Protein AF-A0A950QAR8-F1 (afdb_monomer)

Sequence (357 aa):
MTIDPRTPVLVGGAQFTQRTAKTNVKESLNPIEMMAKVAQEAIAATGGKNVAQAIDTVSVVRFTADSPGDQGRLPKRTFRNPPHSLANRIGAKPRRSFYTATGGNTPQWLVNRTAEEIANGECDVALLAGAEYIASMLAAVKQGVDLGWATGPDSDPGDDPVEIGEQRPGTTDYERRHGLAFPVNVYPLFENGLRGMKRRSPADHLKWLGEFFSPFTKVASENPYSWFPTYRSPQEISTQSEKNRFVGFPYTKYLNAVIEVDMAAAVVMTSVAKARELGIPESNWVYLHGCGDAADIWNVSERVNYHSSPAIRAIAKKAFGMADLDIGDVSFIDLYSCFPSAVEIGCQEFGIATDDP

Radius of gyration: 21.2 Å; Cα contacts (8 Å, |Δi|>4): 635; chains: 1; bounding box: 58×41×58 Å

Mean predicted aligned error: 3.56 Å

Solvent-accessible surface area (backbone atoms only — not comparable to full-atom values): 19267 Å² total; per-residue (Å²): 135,88,75,60,51,37,43,38,27,40,31,22,55,30,72,46,61,60,68,29,49,82,78,46,49,87,75,48,71,51,54,53,55,44,28,31,51,15,41,53,46,6,51,55,57,24,63,36,55,67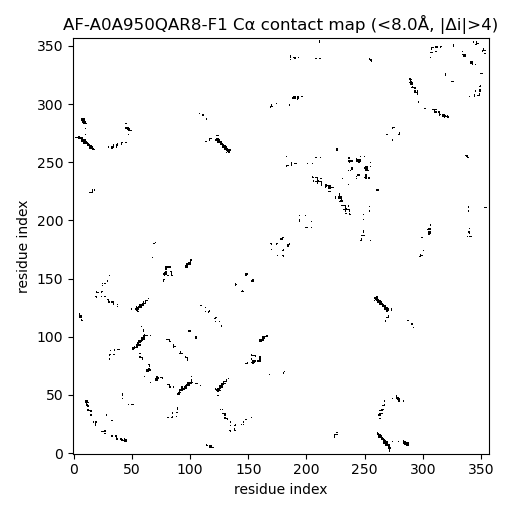,52,49,67,55,24,37,30,31,37,25,47,47,38,56,47,65,28,78,69,94,70,22,76,45,100,60,66,57,45,58,19,58,32,58,31,29,29,60,71,60,63,29,71,46,83,41,51,30,32,41,29,73,57,93,61,41,67,60,50,49,52,54,52,49,36,52,34,14,55,71,67,79,44,54,25,36,40,42,32,30,35,43,46,46,27,38,54,52,40,23,62,75,68,73,50,85,80,56,57,69,80,35,86,55,13,63,76,83,59,76,56,46,73,42,78,79,78,71,79,86,52,51,76,68,44,43,76,71,58,45,74,42,66,68,57,41,53,30,52,26,36,52,33,39,35,58,75,68,69,49,51,74,68,59,42,38,51,46,52,7,60,64,50,22,60,58,28,45,58,30,34,73,38,90,69,38,94,66,54,50,64,44,52,31,64,64,37,43,43,73,41,96,92,22,39,70,75,31,74,83,32,17,48,69,48,45,66,76,76,69,34,33,38,22,33,17,39,29,36,28,13,48,47,49,35,56,75,32,53,30,52,74,92,44,55,43,71,78,56,46,63,61,84,68,75,55,73,79,47,71,92,73,41,96,61,46,60,67,49,73,26,56,30,53,24,39,55,42,15,29,64,57,48,75,49,59,71,91,73,59,90,78,85,89,70,73,63,57,36,64,48,52,36,57,36,46,25,65,41,58,71,46,64,89,78,67,131

Nearest PDB structures (foldseek):
  4egv-assembly2_B  TM=9.433E-01  e=9.556E-27  Mycolicibacterium smegmatis MC2 155
  4egv-assembly3_C  TM=9.304E-01  e=6.315E-27  Mycolicibacterium smegmatis MC2 155
  4egv-assembly6_F  TM=9.319E-01  e=7.542E-27  Mycolicibacterium smegmatis MC2 155
  7yvy-assembly1_A  TM=8.526E-01  e=1.146E-14  Pyrococcus furiosus COM1
  7yvy-assembly3_C  TM=8.190E-01  e=2.208E-13  Pyrococcus furiosus COM1

Structure (mmCIF, N/CA/C/O backbone):
data_AF-A0A950QAR8-F1
#
_entry.id   AF-A0A950QAR8-F1
#
loop_
_atom_site.group_PDB
_atom_site.id
_atom_site.type_symbol
_atom_site.label_atom_id
_atom_site.label_alt_id
_atom_site.label_comp_id
_atom_site.label_asym_id
_atom_site.label_entity_id
_atom_site.label_seq_id
_atom_site.pdbx_PDB_ins_code
_atom_site.Cartn_x
_atom_site.Cartn_y
_atom_site.Cartn_z
_atom_site.occupancy
_atom_site.B_iso_or_equiv
_atom_site.auth_seq_id
_atom_site.auth_comp_id
_atom_site.auth_asym_id
_atom_site.auth_atom_id
_atom_site.pdbx_PDB_model_num
ATOM 1 N N . MET A 1 1 ? -34.360 -4.000 -1.447 1.00 60.22 1 MET A N 1
ATOM 2 C CA . MET A 1 1 ? -33.701 -5.250 -1.013 1.00 60.22 1 MET A CA 1
ATOM 3 C C . MET A 1 1 ? -33.176 -5.046 0.396 1.00 60.22 1 MET A C 1
ATOM 5 O O . MET A 1 1 ? -32.668 -3.970 0.678 1.00 60.22 1 MET A O 1
ATOM 9 N N . THR A 1 2 ? -33.351 -6.018 1.288 1.00 87.00 2 THR A N 1
ATOM 10 C CA . THR A 1 2 ? -32.765 -5.990 2.636 1.00 87.00 2 THR A CA 1
ATOM 11 C C . THR A 1 2 ? -31.327 -6.494 2.561 1.00 87.00 2 THR A C 1
ATOM 13 O O . THR A 1 2 ? -31.112 -7.638 2.175 1.00 87.00 2 THR A O 1
ATOM 16 N N . ILE A 1 3 ? -30.362 -5.636 2.892 1.00 94.75 3 ILE A N 1
ATOM 17 C CA . ILE A 1 3 ? -28.934 -5.984 2.957 1.00 94.75 3 ILE A CA 1
ATOM 18 C C . ILE A 1 3 ? -28.699 -6.856 4.197 1.00 94.75 3 ILE A C 1
ATOM 20 O O . ILE A 1 3 ? -29.248 -6.539 5.258 1.00 94.75 3 ILE A O 1
ATOM 24 N N . ASP A 1 4 ? -27.919 -7.937 4.069 1.00 97.00 4 ASP A N 1
ATOM 25 C CA . ASP A 1 4 ? -27.543 -8.777 5.214 1.00 97.00 4 ASP A CA 1
ATOM 26 C C . ASP A 1 4 ? -26.866 -7.890 6.283 1.00 97.00 4 ASP A C 1
ATOM 28 O O . ASP A 1 4 ? -25.944 -7.136 5.964 1.00 97.00 4 ASP A O 1
ATOM 32 N N . PRO A 1 5 ? -27.303 -7.934 7.555 1.00 97.75 5 PRO A N 1
ATOM 33 C CA . PRO A 1 5 ? -26.675 -7.171 8.631 1.00 97.75 5 PRO A CA 1
ATOM 34 C C . PRO A 1 5 ? -25.159 -7.402 8.776 1.00 97.75 5 PRO A C 1
ATOM 36 O O . PRO A 1 5 ? -24.470 -6.526 9.293 1.00 97.75 5 PRO A O 1
ATOM 39 N N . ARG A 1 6 ? -24.632 -8.542 8.311 1.00 97.94 6 ARG A N 1
ATOM 40 C CA . ARG A 1 6 ? -23.199 -8.885 8.323 1.00 97.94 6 ARG A CA 1
ATOM 41 C C . ARG A 1 6 ? -22.458 -8.517 7.038 1.00 97.94 6 ARG A C 1
ATOM 43 O O . ARG A 1 6 ? -21.277 -8.823 6.923 1.00 97.94 6 ARG A O 1
ATOM 50 N N . THR A 1 7 ? -23.101 -7.861 6.071 1.00 98.25 7 THR A N 1
ATOM 51 C CA . THR A 1 7 ? -22.393 -7.362 4.885 1.00 98.25 7 THR A CA 1
ATOM 52 C C . THR A 1 7 ? -21.268 -6.404 5.317 1.00 98.25 7 THR A C 1
ATOM 54 O O . THR A 1 7 ? -21.549 -5.456 6.058 1.00 98.25 7 THR A O 1
ATOM 57 N N . PRO A 1 8 ? -20.013 -6.627 4.883 1.00 98.56 8 PRO A N 1
ATOM 58 C CA . PRO A 1 8 ? -18.894 -5.752 5.208 1.00 98.56 8 PRO A CA 1
ATOM 59 C C . PRO A 1 8 ? -18.940 -4.455 4.396 1.00 98.56 8 PRO A C 1
ATOM 61 O O . PRO A 1 8 ? -19.197 -4.467 3.191 1.00 98.56 8 PRO A O 1
ATOM 64 N N . VAL A 1 9 ? -18.632 -3.340 5.055 1.00 98.75 9 VAL A N 1
ATOM 65 C CA . VAL A 1 9 ? -18.531 -2.005 4.454 1.00 98.75 9 VAL A CA 1
ATOM 66 C C . VAL A 1 9 ? -17.273 -1.287 4.941 1.00 98.75 9 VAL A C 1
ATOM 68 O O . VAL A 1 9 ? -16.952 -1.302 6.130 1.00 98.75 9 VAL A O 1
ATOM 71 N N . LEU A 1 10 ? -16.562 -0.639 4.020 1.00 98.81 10 LEU A N 1
ATOM 72 C CA . LEU A 1 10 ? -15.582 0.404 4.326 1.00 98.81 10 LEU A CA 1
ATOM 73 C C . LEU A 1 10 ? -16.357 1.683 4.655 1.00 98.81 10 LEU A C 1
ATOM 75 O O . LEU A 1 10 ? -17.273 2.047 3.922 1.00 98.81 10 LEU A O 1
ATOM 79 N N . VAL A 1 11 ? -16.021 2.346 5.759 1.00 98.75 11 VAL A N 1
ATOM 80 C CA . VAL A 1 11 ? -16.820 3.473 6.284 1.00 98.75 11 VAL A CA 1
ATOM 81 C C . VAL A 1 11 ? -16.017 4.736 6.564 1.00 98.75 11 VAL A C 1
ATOM 83 O O . VAL A 1 11 ? -16.594 5.771 6.875 1.00 98.75 11 VAL A O 1
ATOM 86 N N . GLY A 1 12 ? -14.692 4.678 6.465 1.00 98.62 12 GLY A N 1
ATOM 87 C CA . GLY A 1 12 ? -13.822 5.832 6.654 1.00 98.62 12 GLY A CA 1
ATOM 88 C C . GLY A 1 12 ? -12.398 5.519 6.229 1.00 98.62 12 GLY A C 1
ATOM 89 O O . GLY A 1 12 ? -11.953 4.376 6.333 1.00 98.62 12 GLY A O 1
ATOM 90 N N . GLY A 1 13 ? -11.682 6.533 5.753 1.00 98.56 13 GLY A N 1
ATOM 91 C CA . GLY A 1 13 ? -10.296 6.410 5.325 1.00 98.56 13 GLY A CA 1
ATOM 92 C C . GLY A 1 13 ? -9.551 7.730 5.460 1.00 98.56 13 GLY A C 1
ATOM 93 O O . GLY A 1 13 ? -10.162 8.797 5.411 1.00 98.56 13 GLY A O 1
ATOM 94 N N . ALA A 1 14 ? -8.237 7.656 5.653 1.00 98.81 14 ALA A N 1
ATOM 95 C CA . ALA A 1 14 ? -7.371 8.826 5.725 1.00 98.81 14 ALA A CA 1
ATOM 96 C C . ALA A 1 14 ? -5.941 8.497 5.293 1.00 98.81 14 ALA A C 1
ATOM 98 O O . ALA A 1 14 ? -5.499 7.345 5.347 1.00 98.81 14 ALA A O 1
ATOM 99 N N . GLN A 1 15 ? -5.213 9.536 4.888 1.00 98.62 15 GLN A N 1
ATOM 100 C CA . GLN A 1 15 ? -3.832 9.463 4.423 1.00 98.62 15 GLN A CA 1
ATOM 101 C C . GLN A 1 15 ? -3.015 10.606 5.022 1.00 98.62 15 GLN A C 1
ATOM 103 O O . GLN A 1 15 ? -3.523 11.699 5.263 1.00 98.62 15 GLN A O 1
ATOM 108 N N . PHE A 1 16 ? -1.724 10.365 5.236 1.00 98.62 16 PHE A N 1
ATOM 109 C CA . PHE A 1 16 ? -0.797 11.355 5.766 1.00 98.62 16 PHE A CA 1
ATOM 110 C C . PHE A 1 16 ? 0.576 11.232 5.114 1.00 98.62 16 PHE A C 1
ATOM 112 O O . PHE A 1 16 ? 1.043 10.144 4.775 1.00 98.62 16 PHE A O 1
ATOM 119 N N . THR A 1 17 ? 1.245 12.369 4.943 1.00 98.12 17 THR A N 1
ATOM 120 C CA . THR A 1 17 ? 2.612 12.443 4.422 1.00 98.12 17 THR A CA 1
ATOM 121 C C . THR A 1 17 ? 3.359 13.557 5.133 1.00 98.12 17 THR A C 1
ATOM 123 O O . THR A 1 17 ? 2.975 14.723 5.032 1.00 98.12 17 THR A O 1
ATOM 126 N N 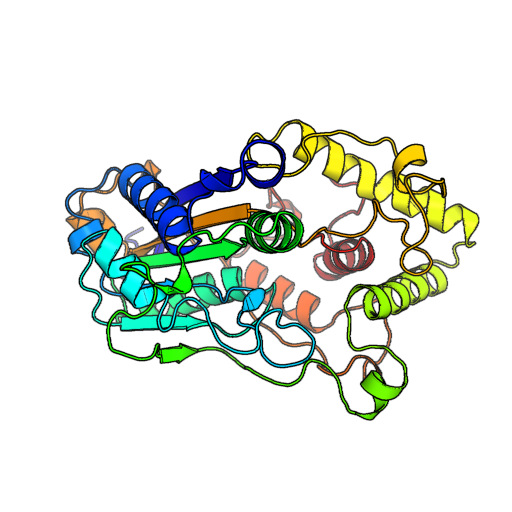. GLN A 1 18 ? 4.455 13.218 5.808 1.00 96.50 18 GLN A N 1
ATOM 127 C CA . GLN A 1 18 ? 5.359 14.200 6.412 1.00 96.50 18 GLN A CA 1
ATOM 128 C C . GLN A 1 18 ? 6.640 14.277 5.598 1.00 96.50 18 GLN A C 1
ATOM 130 O O . GLN A 1 18 ? 7.126 13.267 5.135 1.00 96.50 18 GLN A O 1
ATOM 135 N N . ARG A 1 19 ? 7.229 15.457 5.404 1.00 95.56 19 ARG A N 1
ATOM 136 C CA . ARG A 1 19 ? 8.494 15.592 4.648 1.00 95.56 19 ARG A CA 1
ATOM 137 C C . ARG A 1 19 ? 9.609 16.179 5.515 1.00 95.56 19 ARG A C 1
ATOM 139 O O . ARG A 1 19 ? 10.547 16.779 4.996 1.00 95.56 19 ARG A O 1
ATOM 146 N N . THR A 1 20 ? 9.504 15.980 6.829 1.00 95.44 20 THR A N 1
ATOM 147 C CA . THR A 1 20 ? 10.427 16.463 7.870 1.00 95.44 20 THR A CA 1
ATOM 148 C C . THR A 1 20 ? 11.856 15.976 7.653 1.00 95.44 20 THR A C 1
ATOM 150 O O . THR A 1 20 ? 12.793 16.736 7.875 1.00 95.44 20 THR A O 1
ATOM 153 N N . ALA A 1 21 ? 12.044 14.780 7.084 1.00 92.50 21 ALA A N 1
ATOM 154 C CA . ALA A 1 21 ? 13.350 14.274 6.656 1.00 92.50 21 ALA A CA 1
ATOM 155 C C . ALA A 1 21 ? 14.127 15.239 5.730 1.00 92.50 21 ALA A C 1
ATOM 157 O O . ALA A 1 21 ? 15.358 15.202 5.694 1.00 92.50 21 ALA A O 1
ATOM 158 N N . LYS A 1 22 ? 13.424 16.107 4.982 1.00 85.69 22 LYS A N 1
ATOM 159 C CA . LYS A 1 22 ? 14.010 17.105 4.067 1.00 85.69 22 LYS A CA 1
ATOM 160 C C . LYS A 1 22 ? 14.203 18.486 4.708 1.00 85.69 22 LYS A C 1
ATOM 162 O O . LYS A 1 22 ? 14.899 19.309 4.121 1.00 85.69 22 LYS A O 1
ATOM 167 N N . THR A 1 23 ? 13.580 18.757 5.855 1.00 90.56 23 THR A N 1
ATOM 168 C CA . THR A 1 23 ? 13.531 20.094 6.474 1.00 90.56 23 THR A CA 1
ATOM 169 C C . THR A 1 23 ? 14.080 20.092 7.899 1.00 90.56 23 THR A C 1
ATOM 171 O O . THR A 1 23 ? 15.106 20.714 8.152 1.00 90.56 23 THR A O 1
ATOM 174 N N . ASN A 1 24 ? 13.434 19.374 8.818 1.00 94.19 24 ASN A N 1
ATOM 175 C CA . ASN A 1 24 ? 13.858 19.216 10.204 1.00 94.19 24 ASN A CA 1
ATOM 176 C C . ASN A 1 24 ? 13.529 17.804 10.708 1.00 94.19 24 ASN A C 1
ATOM 178 O O . ASN A 1 24 ? 12.411 17.522 11.133 1.00 94.19 24 ASN A O 1
ATOM 182 N N . VAL A 1 25 ? 14.519 16.908 10.686 1.00 95.69 25 VAL A N 1
ATOM 183 C CA . VAL A 1 25 ? 14.307 15.494 11.026 1.00 95.69 25 VAL A CA 1
ATOM 184 C C . VAL A 1 25 ? 13.886 15.284 12.487 1.00 95.69 25 VAL A C 1
ATOM 186 O O . VAL A 1 25 ? 13.190 14.317 12.772 1.00 95.69 25 VAL A O 1
ATOM 189 N N . LYS A 1 26 ? 14.237 16.196 13.405 1.00 94.75 26 LYS A N 1
ATOM 190 C CA . LYS A 1 26 ? 13.881 16.099 14.835 1.00 94.75 26 LYS A CA 1
ATOM 191 C C . LYS A 1 26 ? 12.379 16.224 15.104 1.00 94.75 26 LYS A C 1
ATOM 193 O O . LYS A 1 26 ? 11.924 15.804 16.157 1.00 94.75 26 LYS A O 1
ATOM 198 N N . GLU A 1 27 ? 11.630 16.802 14.169 1.00 94.62 27 GLU A N 1
ATOM 199 C CA . GLU A 1 27 ? 10.170 16.958 14.252 1.00 94.62 27 GLU A CA 1
ATOM 200 C C . GLU A 1 27 ? 9.414 15.778 13.627 1.00 94.62 27 GLU A C 1
ATOM 202 O O . GLU A 1 27 ? 8.188 15.801 13.537 1.00 94.62 27 GLU A O 1
ATOM 207 N N . SER A 1 28 ? 10.128 14.756 13.150 1.00 96.81 28 SER A N 1
ATOM 208 C CA . SER A 1 28 ? 9.510 13.608 12.493 1.00 96.81 28 SER A CA 1
ATOM 209 C C . SER A 1 28 ? 8.693 12.802 13.492 1.00 96.81 28 SER A C 1
ATOM 211 O O . SER A 1 28 ? 9.239 12.288 14.471 1.00 96.81 28 SER A O 1
ATOM 213 N N . LEU A 1 29 ? 7.400 12.642 13.203 1.00 97.50 29 LEU A N 1
ATOM 214 C CA . LEU A 1 29 ? 6.570 11.691 13.929 1.00 97.50 29 LEU A CA 1
ATOM 215 C C . LEU A 1 29 ? 7.108 10.286 13.694 1.00 97.50 29 LEU A C 1
ATOM 217 O O . LEU A 1 29 ? 7.588 9.964 12.600 1.00 97.50 29 LEU A O 1
ATOM 221 N N . ASN A 1 30 ? 7.002 9.457 14.722 1.00 96.94 30 ASN A N 1
ATOM 222 C CA . ASN A 1 30 ? 7.287 8.039 14.597 1.00 96.94 30 ASN A CA 1
ATOM 223 C C . ASN A 1 30 ? 6.146 7.328 13.825 1.00 96.94 30 ASN A C 1
ATOM 225 O O . ASN A 1 30 ? 5.040 7.868 13.733 1.00 96.94 30 ASN A O 1
ATOM 229 N N . PRO A 1 31 ? 6.350 6.122 13.263 1.00 97.62 31 PRO A N 1
ATOM 230 C CA . PRO A 1 31 ? 5.316 5.443 12.475 1.00 97.62 31 PRO A CA 1
ATOM 231 C C . PRO A 1 31 ? 4.028 5.124 13.252 1.00 97.62 31 PRO A C 1
ATOM 233 O O . PRO A 1 31 ? 2.954 5.123 12.654 1.00 97.62 31 PRO A O 1
ATOM 236 N N . ILE A 1 32 ? 4.090 4.893 14.568 1.00 98.62 32 ILE A N 1
ATOM 237 C CA . ILE A 1 32 ? 2.899 4.709 15.412 1.00 98.62 32 ILE A CA 1
ATOM 238 C C . ILE A 1 32 ? 2.119 6.020 15.524 1.00 98.62 32 ILE A C 1
ATOM 240 O O . ILE A 1 32 ? 0.898 6.014 15.408 1.00 98.62 32 ILE A O 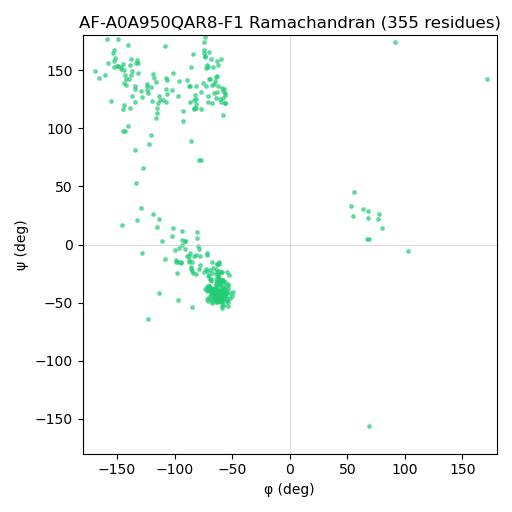1
ATOM 244 N N . GLU A 1 33 ? 2.803 7.152 15.681 1.00 98.56 33 GLU A N 1
ATOM 245 C CA . GLU A 1 33 ? 2.184 8.483 15.707 1.00 98.56 33 GLU A CA 1
ATOM 246 C C . GLU A 1 33 ? 1.568 8.857 14.356 1.00 98.56 33 GLU A C 1
ATOM 248 O O . GLU A 1 33 ? 0.450 9.374 14.308 1.00 98.56 33 GLU A O 1
ATOM 253 N N . MET A 1 34 ? 2.254 8.540 13.255 1.00 98.75 34 MET A N 1
ATOM 254 C CA . MET A 1 34 ? 1.724 8.719 11.902 1.00 98.75 34 MET A CA 1
ATOM 255 C C . MET A 1 34 ? 0.453 7.888 11.691 1.00 98.75 34 MET A C 1
ATOM 257 O O . MET A 1 34 ? -0.546 8.424 11.212 1.00 98.75 34 MET A O 1
ATOM 261 N N . MET A 1 35 ? 0.463 6.607 12.083 1.00 98.81 35 MET A N 1
ATOM 262 C CA . MET A 1 35 ? -0.720 5.744 12.015 1.00 98.81 35 MET A CA 1
ATOM 263 C C . MET A 1 35 ? -1.838 6.215 12.945 1.00 98.81 35 MET A C 1
ATOM 265 O O . MET A 1 35 ? -2.995 6.196 12.543 1.00 98.81 35 MET A O 1
ATOM 269 N N . ALA A 1 36 ? -1.526 6.670 14.160 1.00 98.88 36 ALA A N 1
ATOM 270 C CA . ALA A 1 36 ? -2.524 7.183 15.095 1.00 98.88 36 ALA A CA 1
ATOM 271 C C . ALA A 1 36 ? -3.235 8.418 14.528 1.00 98.88 36 ALA A C 1
ATOM 273 O O . ALA A 1 36 ? -4.457 8.517 14.630 1.00 98.88 36 ALA A O 1
ATOM 274 N N . LYS A 1 37 ? -2.490 9.314 13.867 1.00 98.81 37 LYS A N 1
ATOM 275 C CA . LYS A 1 37 ? -3.050 10.476 13.172 1.00 98.81 37 LYS A CA 1
ATOM 276 C C . LYS A 1 37 ? -4.059 10.061 12.097 1.00 98.81 37 LYS A C 1
ATOM 278 O O . LYS A 1 37 ? -5.205 10.501 12.149 1.00 98.81 37 LYS A O 1
ATOM 283 N N . VAL A 1 38 ? -3.671 9.191 11.159 1.00 98.88 38 VAL A N 1
ATOM 284 C CA . VAL A 1 38 ? -4.597 8.743 10.097 1.00 98.88 38 VAL A CA 1
ATOM 285 C C . VAL A 1 38 ? -5.723 7.865 10.635 1.00 98.88 38 VAL A C 1
ATOM 287 O O . VAL A 1 38 ? -6.831 7.929 10.125 1.00 98.88 38 VAL A O 1
ATOM 290 N N . ALA A 1 39 ? -5.503 7.089 11.694 1.00 98.88 39 ALA A N 1
ATOM 291 C CA . ALA A 1 39 ? -6.562 6.314 12.330 1.00 98.88 39 ALA A CA 1
ATOM 292 C C . ALA A 1 39 ? -7.627 7.227 12.949 1.00 98.88 39 ALA A C 1
ATOM 294 O O . ALA A 1 39 ? -8.815 7.007 12.736 1.00 98.88 39 ALA A O 1
ATOM 295 N N . GLN A 1 40 ? -7.221 8.280 13.665 1.00 98.81 40 GLN A N 1
ATOM 296 C CA . GLN A 1 40 ? -8.145 9.271 14.221 1.00 98.81 40 GLN A CA 1
ATOM 297 C C . GLN A 1 40 ? -8.916 10.011 13.121 1.00 98.81 40 GLN A C 1
ATOM 299 O O . GLN A 1 40 ? -10.125 10.196 13.247 1.00 98.81 40 GLN A O 1
ATOM 304 N N . GLU A 1 41 ? -8.248 10.386 12.028 1.00 98.81 41 GLU A N 1
ATOM 305 C CA . GLU A 1 41 ? -8.889 11.017 10.868 1.00 98.81 41 GLU A CA 1
ATOM 306 C C . GLU A 1 41 ? -9.863 10.065 10.156 1.00 98.81 41 GLU A C 1
ATOM 308 O O . GLU A 1 41 ? -10.983 10.467 9.852 1.00 98.81 41 GLU A O 1
ATOM 313 N N . ALA A 1 42 ? -9.500 8.792 9.964 1.00 98.88 42 ALA A N 1
ATOM 314 C CA . ALA A 1 42 ? -10.371 7.782 9.364 1.00 98.88 42 ALA A CA 1
ATOM 315 C C . ALA A 1 42 ? -11.592 7.483 10.250 1.00 98.88 42 ALA A C 1
ATOM 317 O O . ALA A 1 42 ? -12.708 7.376 9.745 1.00 98.88 42 ALA A O 1
ATOM 318 N N . ILE A 1 43 ? -11.401 7.409 11.573 1.00 98.81 43 ILE A N 1
ATOM 319 C CA . ILE A 1 43 ? -12.481 7.280 12.561 1.00 98.81 43 ILE A CA 1
ATOM 320 C C . ILE A 1 43 ? -13.417 8.491 12.487 1.00 98.81 43 ILE A C 1
ATOM 322 O O . ILE A 1 43 ? -14.634 8.315 12.445 1.00 98.81 43 ILE A O 1
ATOM 326 N N . ALA A 1 44 ? -12.878 9.710 12.431 1.00 98.62 44 ALA A N 1
ATOM 327 C CA . ALA A 1 44 ? -13.678 10.925 12.302 1.00 98.62 44 ALA A CA 1
ATOM 328 C C . ALA A 1 44 ? -14.445 10.972 10.968 1.00 98.62 44 ALA A C 1
ATOM 330 O O . ALA A 1 44 ? -15.620 11.338 10.954 1.00 98.62 44 ALA A O 1
ATOM 331 N N . ALA A 1 45 ? -13.816 10.538 9.870 1.00 98.50 45 ALA A N 1
ATOM 332 C CA . ALA A 1 45 ? -14.418 10.480 8.539 1.00 98.50 45 ALA A CA 1
ATOM 333 C C . ALA A 1 45 ? -15.641 9.551 8.471 1.00 98.50 45 ALA A C 1
ATOM 335 O O . ALA A 1 45 ? -16.514 9.763 7.631 1.00 98.50 45 ALA A O 1
ATOM 336 N N . THR A 1 46 ? -15.764 8.580 9.386 1.00 98.62 46 THR A N 1
ATOM 337 C CA . THR A 1 46 ? -16.975 7.751 9.472 1.00 98.62 46 THR A CA 1
ATOM 338 C C . THR A 1 46 ? -18.234 8.556 9.788 1.00 98.62 46 THR A C 1
ATOM 340 O O . THR A 1 46 ? -19.323 8.161 9.382 1.00 98.62 46 THR A O 1
ATOM 343 N N . GLY A 1 47 ? -18.122 9.669 10.524 1.00 98.19 47 GLY A N 1
ATOM 344 C CA . GLY A 1 47 ? -19.269 10.413 11.055 1.00 98.19 47 GLY A CA 1
ATOM 345 C C . GLY A 1 47 ? -20.071 9.669 12.136 1.00 98.19 47 GLY A C 1
ATOM 346 O O . GLY A 1 47 ? -21.102 10.174 12.581 1.00 98.19 47 GLY A O 1
ATOM 347 N N . GLY A 1 48 ? -19.615 8.488 12.569 1.00 97.56 48 GLY A N 1
ATOM 348 C CA . GLY A 1 48 ? -20.249 7.684 13.611 1.00 97.56 48 GLY A CA 1
ATOM 349 C C . GLY A 1 48 ? -19.852 8.098 15.029 1.00 97.56 48 GLY A C 1
ATOM 350 O O . GLY A 1 48 ? -18.854 8.781 15.264 1.00 97.56 48 GLY A O 1
ATOM 351 N N . LYS A 1 49 ? -20.627 7.641 16.013 1.00 96.81 49 LYS A N 1
ATOM 352 C CA . LYS A 1 49 ? -20.380 7.871 17.444 1.00 96.81 49 LYS A CA 1
ATOM 353 C C . LYS A 1 49 ? -19.652 6.683 18.059 1.00 96.81 49 LYS A C 1
ATOM 355 O O . LYS A 1 49 ? -19.984 5.542 17.771 1.00 96.81 49 LYS A O 1
ATOM 360 N N . ASN A 1 50 ? -18.708 6.956 18.961 1.00 96.69 50 ASN A N 1
ATOM 361 C CA . ASN A 1 50 ? -17.976 5.942 19.734 1.00 96.69 50 ASN A CA 1
ATOM 362 C C . ASN A 1 50 ? -17.270 4.864 18.885 1.00 96.69 50 ASN A C 1
ATOM 364 O O . ASN A 1 50 ? -17.018 3.762 19.368 1.00 96.69 50 ASN A O 1
ATOM 368 N N . VAL A 1 51 ? -16.940 5.168 17.625 1.00 98.19 51 VAL A N 1
ATOM 369 C CA . VAL A 1 51 ? -16.326 4.205 16.698 1.00 98.19 51 VAL A CA 1
ATOM 370 C C . VAL A 1 51 ? -14.997 3.690 17.250 1.00 98.19 51 VAL A C 1
ATOM 372 O O . VAL A 1 51 ? -14.777 2.486 17.250 1.00 98.19 51 VAL A O 1
ATOM 375 N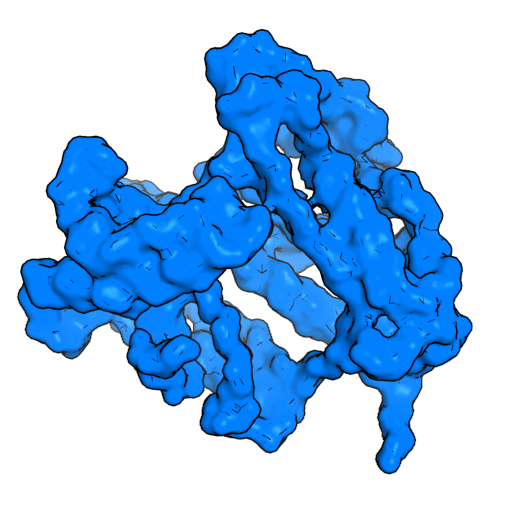 N . ALA A 1 52 ? -14.159 4.564 17.822 1.00 97.69 52 ALA A N 1
ATOM 376 C CA . ALA A 1 52 ? -12.889 4.168 18.437 1.00 97.69 52 ALA A CA 1
ATOM 377 C C . ALA A 1 52 ? -13.061 3.117 19.551 1.00 97.69 52 ALA A C 1
ATOM 379 O O . ALA A 1 52 ? -12.278 2.176 19.645 1.00 97.69 52 ALA A O 1
ATOM 380 N N . GLN A 1 53 ? -14.102 3.258 20.379 1.00 97.88 53 GLN A N 1
ATOM 381 C CA . GLN A 1 53 ? -14.410 2.318 21.461 1.00 97.88 53 GLN A CA 1
ATOM 382 C C . GLN A 1 53 ? -15.008 1.006 20.943 1.00 97.88 53 GLN A C 1
ATOM 384 O O . GLN A 1 53 ? -14.926 -0.005 21.636 1.00 97.88 53 GLN A O 1
ATOM 389 N N . ALA A 1 54 ? -15.616 1.027 19.756 1.00 98.31 54 ALA A N 1
ATOM 390 C CA . ALA A 1 54 ? -16.218 -0.141 19.130 1.00 98.31 54 ALA A CA 1
ATOM 391 C C . ALA A 1 54 ? -15.216 -0.998 18.342 1.00 98.31 54 ALA A C 1
ATOM 393 O O . ALA A 1 54 ? -15.546 -2.138 18.035 1.00 98.31 54 ALA A O 1
ATOM 394 N N . ILE A 1 55 ? -14.017 -0.482 18.031 1.00 98.69 55 ILE A N 1
ATOM 395 C CA . ILE A 1 55 ? -12.961 -1.236 17.337 1.00 98.69 55 ILE A CA 1
ATOM 396 C C . ILE A 1 55 ? -12.598 -2.486 18.148 1.00 98.69 55 ILE A C 1
ATOM 398 O O . ILE A 1 55 ? -11.976 -2.401 19.209 1.00 98.69 55 ILE A O 1
ATOM 402 N N . ASP A 1 56 ? -12.945 -3.653 17.609 1.00 98.25 56 ASP A N 1
ATOM 403 C CA . ASP A 1 56 ? -12.604 -4.956 18.181 1.00 98.25 56 ASP A CA 1
ATOM 404 C C . ASP A 1 56 ? -11.351 -5.572 17.546 1.00 98.25 56 ASP A C 1
ATOM 406 O O . ASP A 1 56 ? -10.778 -6.507 18.114 1.00 98.25 56 ASP A O 1
ATOM 410 N N . THR A 1 57 ? -10.918 -5.049 16.396 1.00 98.69 57 THR A N 1
ATOM 411 C CA . THR A 1 57 ? -9.776 -5.569 15.643 1.00 98.69 57 THR A CA 1
ATOM 412 C C . THR A 1 57 ? -8.892 -4.441 15.119 1.00 98.69 57 THR A C 1
ATOM 414 O O . THR A 1 57 ? -9.366 -3.537 14.435 1.00 98.69 57 THR A O 1
ATOM 417 N N . VAL A 1 58 ? -7.589 -4.506 15.402 1.00 98.81 58 VAL A N 1
ATOM 418 C CA . VAL A 1 58 ? -6.580 -3.594 14.837 1.00 98.81 58 VAL A CA 1
ATOM 419 C C . VAL A 1 58 ? -5.561 -4.403 14.051 1.00 98.81 58 VAL A C 1
ATOM 421 O O . VAL A 1 58 ? -4.908 -5.287 14.597 1.00 98.81 58 VAL A O 1
ATOM 424 N N . SER A 1 59 ? -5.382 -4.087 12.775 1.00 98.69 59 SER A N 1
ATOM 425 C CA . SER A 1 59 ? -4.385 -4.748 11.934 1.00 98.69 59 SER A CA 1
ATOM 426 C C . SER A 1 59 ? -3.422 -3.733 11.344 1.00 98.69 59 SER A C 1
ATOM 428 O O . SER A 1 59 ? -3.847 -2.733 10.766 1.00 98.69 59 SER A O 1
ATOM 430 N N . VAL A 1 60 ? -2.123 -4.001 11.469 1.00 98.75 60 VAL A N 1
ATOM 431 C CA . VAL A 1 60 ? -1.066 -3.141 10.935 1.00 98.75 60 VAL A CA 1
ATOM 432 C C . VAL A 1 60 ? -0.315 -3.846 9.807 1.00 98.75 60 VAL A C 1
ATOM 434 O O . VAL A 1 60 ? 0.173 -4.975 9.950 1.00 98.75 60 VAL A O 1
ATOM 437 N N . VAL A 1 61 ? -0.210 -3.159 8.670 1.00 98.25 61 VAL A N 1
ATOM 438 C CA . VAL A 1 61 ? 0.652 -3.558 7.558 1.00 98.25 61 VAL A CA 1
ATOM 439 C C . VAL A 1 61 ? 2.107 -3.463 8.003 1.00 98.25 61 VAL A C 1
ATOM 441 O O . VAL A 1 61 ? 2.520 -2.451 8.569 1.00 98.25 61 VAL A O 1
ATOM 444 N N . ARG A 1 62 ? 2.883 -4.522 7.764 1.00 96.12 62 ARG A N 1
ATOM 445 C CA . ARG A 1 62 ? 4.273 -4.591 8.208 1.00 96.12 62 ARG A CA 1
ATOM 446 C C . ARG A 1 62 ? 5.112 -3.456 7.650 1.00 96.12 62 ARG A C 1
ATOM 448 O O . ARG A 1 62 ? 5.130 -3.230 6.444 1.00 96.12 62 ARG A O 1
ATOM 455 N N . PHE A 1 63 ? 5.867 -2.807 8.528 1.00 95.56 63 PHE A N 1
ATOM 456 C CA . PHE A 1 63 ? 6.852 -1.815 8.130 1.00 95.56 63 PHE A CA 1
ATOM 457 C C . PHE A 1 63 ? 7.966 -2.481 7.329 1.00 95.56 63 PHE A C 1
ATOM 459 O O . PHE A 1 63 ? 8.469 -3.539 7.724 1.00 95.56 63 PHE A O 1
ATOM 466 N N . THR A 1 64 ? 8.427 -1.852 6.245 1.00 91.81 64 THR A N 1
ATOM 467 C CA . THR A 1 64 ? 9.525 -2.442 5.468 1.00 91.81 64 THR A CA 1
ATOM 468 C C . THR A 1 64 ? 10.773 -2.627 6.327 1.00 91.81 64 THR A C 1
ATOM 470 O O . THR A 1 64 ? 11.446 -3.652 6.235 1.00 91.81 64 THR A O 1
ATOM 473 N N . ALA A 1 65 ? 11.038 -1.684 7.235 1.00 90.75 65 ALA A N 1
ATOM 474 C CA . ALA A 1 65 ? 12.158 -1.753 8.166 1.00 90.75 65 ALA A CA 1
ATOM 475 C C . ALA A 1 65 ? 12.174 -3.035 9.028 1.00 90.75 65 ALA A C 1
ATOM 477 O O . ALA A 1 65 ? 13.262 -3.543 9.304 1.00 90.75 65 ALA A O 1
ATOM 478 N N . ASP A 1 66 ? 10.997 -3.580 9.361 1.00 91.31 66 ASP A N 1
ATOM 479 C CA . ASP A 1 66 ? 10.797 -4.788 10.178 1.00 91.31 66 ASP A CA 1
ATOM 480 C C . ASP A 1 66 ? 10.726 -6.088 9.356 1.00 91.31 66 ASP A C 1
ATOM 482 O O . ASP A 1 66 ? 10.437 -7.163 9.901 1.00 91.31 66 ASP A O 1
ATOM 486 N N . SER A 1 67 ? 10.909 -6.006 8.036 1.00 89.38 67 SER A N 1
ATOM 487 C CA . SER A 1 67 ? 10.863 -7.177 7.158 1.00 89.38 67 SER A CA 1
ATOM 488 C C . SER A 1 67 ? 12.067 -8.093 7.402 1.00 89.38 67 SER A C 1
ATOM 490 O O . SER A 1 67 ? 13.170 -7.606 7.637 1.00 89.38 67 SER A O 1
ATOM 492 N N . PRO A 1 68 ? 11.900 -9.424 7.356 1.00 84.44 68 PRO A N 1
ATOM 493 C CA . PRO A 1 68 ? 13.013 -10.344 7.553 1.00 84.44 68 PRO A CA 1
ATOM 494 C C . PRO A 1 68 ? 13.982 -10.353 6.356 1.00 84.44 68 PRO A C 1
ATOM 496 O O . PRO A 1 68 ? 13.598 -10.113 5.210 1.00 84.44 68 PRO A O 1
ATOM 499 N N . GLY A 1 69 ? 15.240 -10.715 6.621 1.00 80.25 69 GLY A N 1
ATOM 500 C CA . GLY A 1 69 ? 16.277 -10.898 5.598 1.00 80.25 69 GLY A CA 1
ATOM 501 C C . GLY A 1 69 ? 16.725 -9.598 4.922 1.00 80.25 69 GLY A C 1
ATOM 502 O O . GLY A 1 69 ? 16.589 -8.516 5.482 1.00 80.25 69 GLY A O 1
ATOM 503 N N . ASP A 1 70 ? 17.252 -9.715 3.700 1.00 73.69 70 ASP A N 1
ATOM 504 C CA . ASP A 1 70 ? 17.886 -8.611 2.950 1.00 73.69 70 ASP A CA 1
ATOM 505 C C . ASP A 1 70 ? 16.949 -7.428 2.631 1.00 73.69 70 ASP A C 1
ATOM 507 O O . ASP A 1 70 ? 17.421 -6.357 2.250 1.00 73.69 70 ASP A O 1
ATOM 511 N N . GLN A 1 71 ? 15.631 -7.617 2.761 1.00 71.75 71 GLN A N 1
ATOM 512 C CA . GLN A 1 71 ? 14.634 -6.560 2.547 1.00 71.75 71 GLN A CA 1
ATOM 513 C C . GLN A 1 71 ? 14.405 -5.698 3.790 1.00 71.75 71 GLN A C 1
ATOM 515 O O . GLN A 1 71 ? 13.943 -4.561 3.675 1.00 71.75 71 GLN A O 1
ATOM 520 N N . GLY A 1 72 ? 14.719 -6.232 4.972 1.00 76.12 72 GLY A N 1
ATOM 521 C CA . GLY A 1 72 ? 14.706 -5.479 6.214 1.00 76.12 72 GLY A CA 1
ATOM 522 C C . GLY A 1 72 ? 15.777 -4.402 6.230 1.00 76.12 72 GLY A C 1
ATOM 523 O O . GLY A 1 72 ? 16.826 -4.513 5.594 1.00 76.12 72 GLY A O 1
ATOM 524 N N . ARG A 1 73 ? 15.530 -3.341 6.997 1.00 76.19 73 ARG A N 1
ATOM 525 C CA . ARG A 1 73 ? 16.536 -2.296 7.254 1.00 76.19 73 ARG A CA 1
ATOM 526 C C . ARG A 1 73 ? 17.075 -2.344 8.676 1.00 76.19 73 ARG A C 1
ATOM 528 O O . ARG A 1 73 ? 18.080 -1.692 8.949 1.00 76.19 73 ARG A O 1
ATOM 535 N N . LEU A 1 74 ? 16.429 -3.101 9.563 1.00 78.38 74 LEU A N 1
ATOM 536 C CA . LEU A 1 74 ? 16.772 -3.157 10.974 1.00 78.38 74 LEU A CA 1
ATOM 537 C C . LEU A 1 74 ? 17.071 -4.592 11.429 1.00 78.38 74 LEU A C 1
ATOM 539 O O . LEU A 1 74 ? 16.312 -5.506 11.115 1.00 78.38 74 LEU A O 1
ATOM 543 N N . PRO A 1 75 ? 18.137 -4.803 12.226 1.00 67.81 75 PRO A N 1
ATOM 544 C CA . PRO A 1 75 ? 18.426 -6.107 12.826 1.00 67.81 75 PRO A CA 1
ATOM 545 C C . PRO A 1 75 ? 17.453 -6.456 13.965 1.00 67.81 75 PRO A C 1
ATOM 547 O O . PRO A 1 75 ? 17.310 -7.620 14.329 1.00 67.81 75 PRO A O 1
ATOM 550 N N . LYS A 1 76 ? 16.796 -5.445 14.545 1.00 80.50 76 LYS A N 1
ATOM 551 C CA . LYS A 1 76 ? 15.777 -5.565 15.587 1.00 80.50 76 LYS A CA 1
ATOM 552 C C . LYS A 1 76 ? 14.718 -4.491 15.359 1.00 80.50 76 LYS A C 1
ATOM 554 O O . LYS A 1 76 ? 15.070 -3.352 15.063 1.00 80.50 76 LYS A O 1
ATOM 559 N N . ARG A 1 77 ? 13.444 -4.846 15.546 1.00 86.75 77 ARG A N 1
ATOM 560 C CA . ARG A 1 77 ? 12.325 -3.898 15.454 1.00 86.75 77 ARG A CA 1
ATOM 561 C C . ARG A 1 77 ? 12.501 -2.766 16.459 1.00 86.75 77 ARG A C 1
ATOM 563 O O . ARG A 1 77 ? 12.807 -3.019 17.626 1.00 86.75 77 ARG A O 1
ATOM 570 N N . THR A 1 78 ? 12.272 -1.535 16.011 1.00 92.12 78 THR A N 1
ATOM 571 C CA . THR A 1 78 ? 12.193 -0.371 16.906 1.00 92.12 78 THR A CA 1
ATOM 572 C C . THR A 1 78 ? 10.913 -0.408 17.740 1.00 92.12 78 THR A C 1
ATOM 574 O O . THR A 1 78 ? 10.944 -0.040 18.909 1.00 92.12 78 THR A O 1
ATOM 577 N N . PHE A 1 79 ? 9.817 -0.897 17.154 1.00 95.75 79 PHE A N 1
ATOM 578 C CA . PHE A 1 79 ? 8.509 -1.024 17.792 1.00 95.75 79 PHE A CA 1
ATOM 579 C C . PHE A 1 79 ? 8.157 -2.506 17.900 1.00 95.75 79 PHE A C 1
ATOM 581 O O . PHE A 1 79 ? 7.982 -3.181 16.886 1.00 95.75 79 PHE A O 1
ATOM 588 N N . ARG A 1 80 ? 8.089 -3.032 19.125 1.00 95.56 80 ARG A N 1
ATOM 589 C CA . ARG A 1 80 ? 7.886 -4.464 19.380 1.00 95.56 80 ARG A CA 1
ATOM 590 C C . ARG A 1 80 ? 6.539 -4.955 18.845 1.00 95.56 80 ARG A C 1
ATOM 592 O O . ARG A 1 80 ? 6.501 -5.944 18.114 1.00 95.56 80 ARG A O 1
ATOM 599 N N . ASN A 1 81 ? 5.463 -4.233 19.164 1.00 97.50 81 ASN A N 1
ATOM 600 C CA . ASN A 1 81 ? 4.089 -4.573 18.789 1.00 97.50 81 ASN A CA 1
ATOM 601 C C . ASN A 1 81 ? 3.336 -3.337 18.251 1.00 97.50 81 ASN A C 1
ATOM 603 O O . ASN A 1 81 ? 2.574 -2.702 18.986 1.00 97.50 81 ASN A O 1
ATOM 607 N N . PRO A 1 82 ? 3.540 -2.978 16.964 1.00 98.06 82 PRO A N 1
ATOM 608 C CA . PRO A 1 82 ? 2.912 -1.804 16.357 1.00 98.06 82 PRO A CA 1
ATOM 609 C C . PRO A 1 82 ? 1.374 -1.754 16.464 1.00 98.06 82 PRO A C 1
ATOM 611 O O . PRO A 1 82 ? 0.856 -0.680 16.774 1.00 98.06 82 PRO A O 1
ATOM 614 N N . PRO A 1 83 ? 0.625 -2.864 16.271 1.00 98.56 83 PRO A N 1
ATOM 615 C CA . PRO A 1 83 ? -0.825 -2.879 16.486 1.00 98.56 83 PRO A CA 1
ATOM 616 C C . PRO A 1 83 ? -1.258 -2.465 17.897 1.00 98.56 83 PRO A C 1
ATOM 618 O O . PRO A 1 83 ? -2.188 -1.671 18.039 1.00 98.56 83 PRO A O 1
ATOM 621 N N . HIS A 1 84 ? -0.592 -2.971 18.940 1.00 98.38 84 HIS A N 1
ATOM 622 C CA . HIS A 1 84 ? -0.933 -2.634 20.325 1.00 98.38 84 HIS A CA 1
ATOM 623 C C . HIS A 1 84 ? -0.570 -1.178 20.642 1.00 98.38 84 HIS A C 1
ATOM 625 O O . HIS A 1 84 ? -1.406 -0.437 21.161 1.00 98.38 84 HIS A O 1
ATOM 631 N N . SER A 1 85 ? 0.619 -0.715 20.248 1.00 98.56 85 SER A N 1
ATOM 632 C CA . SER A 1 85 ? 0.994 0.695 20.426 1.00 98.56 85 SER A CA 1
ATOM 633 C C . SER A 1 85 ? 0.011 1.642 19.717 1.00 98.56 85 SER A C 1
ATOM 635 O O . SER A 1 85 ? -0.389 2.659 20.287 1.00 98.56 85 SER A O 1
ATOM 637 N N . LEU A 1 86 ? -0.462 1.279 18.517 1.00 98.81 86 LEU A N 1
ATOM 638 C CA . LEU A 1 86 ? -1.504 2.026 17.808 1.00 98.81 86 LEU A CA 1
ATOM 639 C C . LEU A 1 86 ? -2.832 2.032 18.577 1.00 98.81 86 LEU A C 1
ATOM 641 O O . LEU A 1 86 ? -3.415 3.100 18.763 1.00 98.81 86 LEU A O 1
ATOM 645 N N . ALA A 1 87 ? -3.295 0.871 19.052 1.00 98.50 87 ALA A N 1
ATOM 646 C CA . ALA A 1 87 ? -4.526 0.758 19.835 1.00 98.50 87 ALA A CA 1
ATOM 647 C C . ALA A 1 87 ? -4.499 1.662 21.082 1.00 98.50 87 ALA A C 1
ATOM 649 O O . ALA A 1 87 ? -5.460 2.394 21.331 1.00 98.50 87 ALA A O 1
ATOM 650 N N . ASN A 1 88 ? -3.367 1.696 21.797 1.00 98.06 88 ASN A N 1
ATOM 651 C CA . ASN A 1 88 ? -3.163 2.568 22.956 1.00 98.06 88 ASN A CA 1
ATOM 652 C C . ASN A 1 88 ? -3.296 4.053 22.588 1.00 98.06 88 ASN A C 1
ATOM 654 O O . ASN A 1 88 ? -4.006 4.796 23.268 1.00 98.06 88 ASN A O 1
ATOM 658 N N . ARG A 1 89 ? -2.668 4.489 21.487 1.00 98.06 89 ARG A N 1
ATOM 659 C CA . ARG A 1 89 ? -2.703 5.890 21.027 1.00 98.06 89 ARG A CA 1
ATOM 660 C C . ARG A 1 89 ? -4.102 6.365 20.625 1.00 98.06 89 ARG A C 1
ATOM 662 O O . ARG A 1 89 ? -4.414 7.539 20.813 1.00 98.06 89 ARG A O 1
ATOM 669 N N . ILE A 1 90 ? -4.942 5.483 20.085 1.00 98.06 90 ILE A N 1
ATOM 670 C CA . ILE A 1 90 ? -6.317 5.826 19.678 1.00 98.06 90 ILE A CA 1
ATOM 671 C C . ILE A 1 90 ? -7.364 5.538 20.765 1.00 98.06 90 ILE A C 1
ATOM 673 O O . ILE A 1 90 ? -8.549 5.789 20.554 1.00 98.06 90 ILE A O 1
ATOM 677 N N . GLY A 1 91 ? -6.947 5.015 21.923 1.00 96.81 91 GLY A N 1
ATOM 678 C CA . GLY A 1 91 ? -7.844 4.654 23.022 1.00 96.81 91 GLY A CA 1
ATOM 679 C C . GLY A 1 91 ? -8.768 3.468 22.715 1.00 96.81 91 GLY A C 1
ATOM 680 O O . GLY A 1 91 ? -9.820 3.346 23.346 1.00 96.81 91 GLY A O 1
ATOM 681 N N . ALA A 1 92 ? -8.398 2.615 21.756 1.00 97.69 92 ALA A N 1
ATOM 682 C CA . ALA A 1 92 ? -9.127 1.395 21.423 1.00 97.69 92 ALA A CA 1
ATOM 683 C C . ALA A 1 92 ? -8.682 0.234 22.323 1.00 97.69 92 ALA A C 1
ATOM 685 O O . ALA A 1 92 ? -7.548 0.188 22.798 1.00 97.69 92 ALA A O 1
ATOM 686 N N . LYS A 1 93 ? -9.579 -0.731 22.539 1.00 96.69 93 LYS A N 1
ATOM 687 C CA . LYS A 1 93 ? -9.297 -1.965 23.290 1.00 96.69 93 LYS A CA 1
ATOM 688 C C . LYS A 1 93 ? -9.692 -3.177 22.448 1.00 96.69 93 LYS A C 1
ATOM 690 O O . LYS A 1 93 ? -10.661 -3.859 22.791 1.00 96.69 93 LYS A O 1
ATOM 695 N N . PRO A 1 94 ? -8.998 -3.412 21.321 1.00 97.38 94 PRO A N 1
ATOM 696 C CA . PRO A 1 94 ? -9.368 -4.482 20.418 1.00 97.38 94 PRO A CA 1
ATOM 697 C C . PRO A 1 94 ? -9.215 -5.840 21.107 1.00 97.38 94 PRO A C 1
ATOM 699 O O . PRO A 1 94 ? -8.284 -6.073 21.877 1.00 97.38 94 PRO A O 1
ATOM 702 N N . ARG A 1 95 ? -10.118 -6.765 20.790 1.00 96.44 95 ARG A N 1
ATOM 703 C CA . ARG A 1 95 ? -9.998 -8.179 21.157 1.00 96.44 95 ARG A CA 1
ATOM 704 C C . ARG A 1 95 ? -8.891 -8.865 20.354 1.00 96.44 95 ARG A C 1
ATOM 706 O O . ARG A 1 95 ? -8.352 -9.871 20.809 1.00 96.44 95 ARG A O 1
ATOM 713 N N . ARG A 1 96 ? -8.590 -8.364 19.151 1.00 95.12 96 ARG A N 1
ATOM 714 C CA . ARG A 1 96 ? -7.623 -8.951 18.215 1.00 95.12 96 ARG A CA 1
ATOM 715 C C . ARG A 1 96 ? -6.703 -7.878 17.642 1.00 95.12 96 ARG A C 1
ATOM 717 O O . ARG A 1 96 ? -7.167 -6.843 17.175 1.00 95.12 96 ARG A O 1
ATOM 724 N N . SER A 1 97 ? -5.407 -8.159 17.629 1.00 97.06 97 SER A N 1
ATOM 725 C CA . SER A 1 97 ? -4.395 -7.249 17.100 1.00 97.06 97 SER A CA 1
ATOM 726 C C . SER A 1 97 ? -3.419 -8.018 16.223 1.00 97.06 97 SER A C 1
ATOM 728 O O . SER A 1 97 ? -2.809 -8.977 16.696 1.00 97.06 97 SER A O 1
ATOM 730 N N . PHE A 1 98 ? -3.269 -7.611 14.963 1.00 98.38 98 PHE A N 1
ATOM 731 C CA . PHE A 1 98 ? -2.503 -8.362 13.971 1.00 98.38 98 PHE A CA 1
ATOM 732 C C . PHE A 1 98 ? -1.394 -7.539 13.325 1.00 98.38 98 PHE A C 1
ATOM 734 O O . PHE A 1 98 ? -1.607 -6.394 12.930 1.00 98.38 98 PHE A O 1
ATOM 741 N N . TYR A 1 99 ? -0.222 -8.150 13.153 1.00 98.00 99 TYR A N 1
ATOM 742 C CA . TYR A 1 99 ? 0.875 -7.596 12.365 1.00 98.00 99 TYR A CA 1
ATOM 743 C C . TYR A 1 99 ? 1.136 -8.481 11.151 1.00 98.00 99 TYR A C 1
ATOM 745 O O . TYR A 1 99 ? 1.444 -9.664 11.267 1.00 98.00 99 TYR A O 1
ATOM 753 N N . THR A 1 100 ? 0.951 -7.929 9.963 1.00 97.62 100 THR A N 1
ATOM 754 C CA . THR A 1 100 ? 0.917 -8.736 8.736 1.00 97.62 100 THR A CA 1
ATOM 755 C C . THR A 1 100 ? 2.299 -9.232 8.282 1.00 97.62 100 THR A C 1
ATOM 757 O O . THR A 1 100 ? 3.337 -8.879 8.847 1.00 97.62 100 THR A O 1
ATOM 760 N N . ALA A 1 101 ? 2.323 -10.062 7.240 1.00 94.50 101 ALA A N 1
ATOM 761 C CA . ALA A 1 101 ? 3.514 -10.424 6.489 1.00 94.50 101 ALA A CA 1
ATOM 762 C C . ALA A 1 101 ? 3.988 -9.274 5.579 1.00 94.50 101 ALA A C 1
ATOM 764 O O . ALA A 1 101 ? 3.237 -8.349 5.261 1.00 94.50 101 ALA A O 1
ATOM 765 N N . THR A 1 102 ? 5.244 -9.338 5.135 1.00 91.94 102 THR A N 1
ATOM 766 C CA . THR A 1 102 ? 5.807 -8.360 4.197 1.00 91.94 102 THR A CA 1
ATOM 767 C C . THR A 1 102 ? 5.197 -8.560 2.811 1.00 91.94 102 THR A C 1
ATOM 769 O O . THR A 1 102 ? 5.260 -9.658 2.268 1.00 91.94 102 THR A O 1
ATOM 772 N N . GLY A 1 103 ? 4.671 -7.499 2.196 1.00 90.88 103 GLY A N 1
ATOM 773 C CA . GLY A 1 103 ? 4.183 -7.575 0.819 1.00 90.88 103 GLY A CA 1
ATOM 774 C C . GLY A 1 103 ? 3.439 -6.323 0.367 1.00 90.88 103 GLY A C 1
ATOM 775 O O . GLY A 1 103 ? 2.687 -5.725 1.130 1.00 90.88 103 GLY A O 1
ATOM 776 N N . GLY A 1 104 ? 3.622 -5.940 -0.900 1.00 91.75 104 GLY A N 1
ATOM 777 C CA . GLY A 1 104 ? 2.862 -4.841 -1.512 1.00 91.75 104 GLY A CA 1
ATOM 778 C C . GLY A 1 104 ? 1.381 -5.177 -1.735 1.00 91.75 104 GLY A C 1
ATOM 779 O O . GLY A 1 104 ? 0.557 -4.276 -1.807 1.00 91.75 104 GLY A O 1
ATOM 780 N N . ASN A 1 105 ? 1.034 -6.466 -1.794 1.00 94.44 105 ASN A N 1
ATOM 781 C CA . ASN A 1 105 ? -0.343 -6.961 -1.887 1.00 94.44 105 ASN A CA 1
ATOM 782 C C . ASN A 1 105 ? -1.081 -6.944 -0.537 1.00 94.44 105 ASN A C 1
ATOM 784 O O . ASN A 1 105 ? -2.310 -6.979 -0.501 1.00 94.44 105 ASN A O 1
ATOM 788 N N . THR A 1 106 ? -0.338 -6.915 0.571 1.00 96.00 106 THR A N 1
ATOM 789 C CA . THR A 1 106 ? -0.864 -7.107 1.924 1.00 96.00 106 THR A CA 1
ATOM 790 C C . THR A 1 106 ? -1.979 -6.128 2.317 1.00 96.00 106 THR A C 1
ATOM 792 O O . THR A 1 106 ? -2.925 -6.590 2.952 1.00 96.00 106 THR A O 1
ATOM 795 N N . PRO A 1 107 ? -1.957 -4.827 1.952 1.00 97.88 107 PRO A N 1
ATOM 796 C CA . PRO A 1 107 ? -3.059 -3.918 2.277 1.00 97.88 107 PRO A CA 1
ATOM 797 C C . PRO A 1 107 ? -4.412 -4.369 1.707 1.00 97.88 107 PRO A C 1
ATOM 799 O O . PRO A 1 107 ? -5.394 -4.422 2.443 1.00 97.88 107 PRO A O 1
ATOM 802 N N . GLN A 1 108 ? -4.465 -4.756 0.426 1.00 98.06 108 GLN A N 1
ATOM 803 C CA . GLN A 1 108 ? -5.705 -5.231 -0.199 1.00 98.06 108 GLN A CA 1
ATOM 804 C C . GLN A 1 108 ? -6.096 -6.626 0.304 1.00 98.06 108 GLN A C 1
ATOM 806 O O . GLN A 1 108 ? -7.268 -6.865 0.586 1.00 98.06 108 GLN A O 1
ATOM 811 N N . TRP A 1 109 ? -5.124 -7.526 0.488 1.00 98.00 109 TRP A N 1
ATOM 812 C CA . TRP A 1 109 ? -5.365 -8.834 1.110 1.00 98.00 109 TRP A CA 1
ATOM 813 C C . TRP A 1 109 ? -6.007 -8.687 2.496 1.00 98.00 109 TRP A C 1
ATOM 815 O O . TRP A 1 109 ? -6.930 -9.419 2.848 1.00 98.00 109 TRP A O 1
ATOM 825 N N . LEU A 1 110 ? -5.559 -7.702 3.278 1.00 98.12 110 LEU A N 1
ATOM 826 C CA . LEU A 1 110 ? -6.092 -7.427 4.604 1.00 98.12 110 LEU A CA 1
ATOM 827 C C . LEU A 1 110 ? -7.538 -6.911 4.550 1.00 98.12 110 LEU A C 1
ATOM 829 O O . LEU A 1 110 ? -8.344 -7.314 5.387 1.00 98.12 110 LEU A O 1
ATOM 833 N N . VAL A 1 111 ? -7.893 -6.090 3.555 1.00 98.69 111 VAL A N 1
ATOM 834 C CA . VAL A 1 111 ? -9.290 -5.697 3.288 1.00 98.69 111 VAL A CA 1
ATOM 835 C C . VAL A 1 111 ? -10.138 -6.924 2.943 1.00 98.69 111 VAL A C 1
ATOM 837 O O . VAL A 1 111 ? -11.182 -7.129 3.560 1.00 98.69 111 VAL A O 1
ATOM 840 N N . ASN A 1 112 ? -9.674 -7.778 2.024 1.00 98.44 112 ASN A N 1
ATOM 841 C CA . ASN A 1 112 ? -10.395 -8.986 1.604 1.00 98.44 112 ASN A CA 1
ATOM 842 C C . ASN A 1 112 ? -10.637 -9.936 2.783 1.00 98.44 112 ASN A C 1
ATOM 844 O O . ASN A 1 112 ? -11.764 -10.366 3.026 1.00 98.44 112 ASN A O 1
ATOM 848 N N . ARG A 1 113 ? -9.583 -10.212 3.557 1.00 97.94 113 ARG A N 1
ATOM 849 C CA . ARG A 1 113 ? -9.649 -11.045 4.758 1.00 97.94 113 ARG A CA 1
ATOM 850 C C . ARG A 1 113 ? -10.610 -10.464 5.792 1.00 97.94 113 ARG A C 1
ATOM 852 O O . ARG A 1 113 ? -11.434 -11.188 6.333 1.00 97.94 113 ARG A O 1
ATOM 859 N N . THR A 1 114 ? -10.509 -9.167 6.074 1.00 98.62 114 THR A N 1
ATOM 860 C CA . THR A 1 114 ? -11.365 -8.506 7.071 1.00 98.62 114 THR A CA 1
ATOM 861 C C . THR A 1 114 ? -12.830 -8.529 6.638 1.00 98.62 114 THR A C 1
ATOM 863 O O . THR A 1 114 ? -13.709 -8.750 7.466 1.00 98.62 114 THR A O 1
ATOM 866 N N . ALA A 1 115 ? -13.106 -8.364 5.341 1.00 98.62 115 ALA A N 1
ATOM 867 C CA . ALA A 1 115 ? -14.451 -8.498 4.793 1.00 98.62 115 ALA A CA 1
ATOM 868 C C . ALA A 1 115 ? -15.033 -9.905 5.027 1.00 98.62 115 ALA A C 1
ATOM 870 O O . ALA A 1 115 ? -16.184 -10.024 5.446 1.00 98.62 115 ALA A O 1
ATOM 871 N N . GLU A 1 116 ? -14.236 -10.956 4.812 1.00 98.12 116 GLU A N 1
ATOM 872 C CA . GLU A 1 116 ? -14.634 -12.342 5.087 1.00 98.12 116 GLU A CA 1
ATOM 873 C C . GLU A 1 116 ? -14.871 -12.586 6.588 1.00 98.12 116 GLU A C 1
ATOM 875 O O . GLU A 1 116 ? -15.893 -13.159 6.966 1.00 98.12 116 GLU A O 1
ATOM 880 N N . GLU A 1 117 ? -13.988 -12.086 7.457 1.00 98.44 117 GLU A N 1
ATOM 881 C CA . GLU A 1 117 ? -14.155 -12.183 8.913 1.00 98.44 117 GLU A CA 1
ATOM 882 C C . GLU A 1 117 ? -15.443 -11.497 9.396 1.00 98.44 117 GLU A C 1
ATOM 884 O O . GLU A 1 117 ? -16.159 -12.048 10.234 1.00 98.44 117 GLU A O 1
ATOM 889 N N . ILE A 1 118 ? -15.772 -10.318 8.856 1.00 98.69 118 ILE A N 1
ATOM 890 C CA . ILE A 1 118 ? -17.015 -9.604 9.176 1.00 98.69 118 ILE A CA 1
ATOM 891 C C . ILE A 1 118 ? -18.240 -10.395 8.698 1.00 98.69 118 ILE A C 1
ATOM 893 O O . ILE A 1 118 ? -19.180 -10.603 9.468 1.00 98.69 118 ILE A O 1
ATOM 897 N N . ALA A 1 119 ? -18.217 -10.899 7.461 1.00 98.25 119 ALA A N 1
ATOM 898 C CA . ALA A 1 119 ? -19.309 -11.705 6.915 1.00 98.25 119 ALA A CA 1
ATOM 899 C C . ALA A 1 119 ? -19.565 -12.981 7.748 1.00 98.25 119 ALA A C 1
ATOM 901 O O . ALA A 1 119 ? -20.716 -13.385 7.949 1.00 98.25 119 ALA A O 1
ATOM 902 N N . ASN A 1 120 ? -18.499 -13.570 8.300 1.00 98.31 120 ASN A N 1
ATOM 903 C CA . ASN A 1 120 ? -18.551 -14.742 9.176 1.00 98.31 120 ASN A CA 1
ATOM 904 C C . ASN A 1 120 ? -18.905 -14.417 10.642 1.00 98.31 120 ASN A C 1
ATOM 906 O O . ASN A 1 120 ? -19.204 -15.334 11.408 1.00 98.31 120 ASN A O 1
ATOM 910 N N . GLY A 1 121 ? -18.952 -13.139 11.035 1.00 97.50 121 GLY A N 1
ATOM 911 C CA . GLY A 1 121 ? -19.230 -12.711 12.412 1.00 97.50 121 GLY A CA 1
ATOM 912 C C . GLY A 1 121 ? -18.040 -12.867 13.366 1.00 97.50 121 GLY A C 1
ATOM 913 O O . GLY A 1 121 ? -18.218 -12.958 14.578 1.00 97.50 121 GLY A O 1
ATOM 914 N N . GLU A 1 122 ? -16.821 -12.926 12.833 1.00 97.50 122 GLU A N 1
ATOM 915 C CA . GLU A 1 122 ? -15.580 -12.996 13.611 1.00 97.50 122 GLU A CA 1
ATOM 916 C C . GLU A 1 122 ? -15.064 -11.605 14.017 1.00 97.50 122 GLU A C 1
ATOM 918 O O . GLU A 1 122 ? -14.291 -11.494 14.978 1.00 97.50 122 GLU A O 1
ATOM 923 N N . CYS A 1 123 ? -15.505 -10.567 13.299 1.00 95.31 123 CYS A N 1
ATOM 924 C CA . CYS A 1 123 ? -15.169 -9.153 13.459 1.00 95.31 123 CYS A CA 1
ATOM 925 C C . CYS A 1 123 ? -16.418 -8.281 13.271 1.00 95.31 123 CYS A C 1
ATOM 927 O O . CYS A 1 123 ? -17.201 -8.551 12.365 1.00 95.31 123 CYS A O 1
ATOM 929 N N . ASP A 1 124 ? -16.569 -7.207 14.043 1.00 96.38 124 ASP A N 1
ATOM 930 C CA . ASP A 1 124 ? -17.657 -6.240 13.868 1.00 96.38 124 ASP A CA 1
ATOM 931 C C . ASP A 1 124 ? -17.150 -4.863 13.420 1.00 96.38 124 ASP A C 1
ATOM 933 O O . ASP A 1 124 ? -17.765 -4.228 12.558 1.00 96.38 124 ASP A O 1
ATOM 937 N N . VAL A 1 125 ? -16.042 -4.385 13.996 1.00 98.69 125 VAL A N 1
ATOM 938 C CA . VAL A 1 125 ? -15.388 -3.115 13.650 1.00 98.69 125 VAL A CA 1
ATOM 939 C C . VAL A 1 125 ? -13.872 -3.306 13.630 1.00 98.69 125 VAL A C 1
ATOM 941 O O . VAL A 1 125 ? -13.242 -3.576 14.658 1.00 98.69 125 VAL A O 1
ATOM 944 N N . ALA A 1 126 ? -13.277 -3.103 12.459 1.00 98.81 126 ALA A N 1
ATOM 945 C CA . ALA A 1 126 ? -11.847 -3.223 12.228 1.00 98.81 126 ALA A CA 1
ATOM 946 C C . ALA A 1 126 ? -11.220 -1.885 11.833 1.00 98.81 126 ALA A C 1
ATOM 948 O O . ALA A 1 126 ? -11.759 -1.146 11.008 1.00 98.81 126 ALA A O 1
ATOM 949 N N . LEU A 1 127 ? -10.030 -1.620 12.370 1.00 98.94 127 LEU A N 1
ATOM 950 C CA . LEU A 1 127 ? -9.115 -0.594 11.883 1.00 98.94 127 LEU A CA 1
ATOM 951 C C . LEU A 1 127 ? -7.932 -1.270 11.192 1.00 98.94 127 LEU A C 1
ATOM 953 O O . LEU A 1 127 ? -7.205 -2.049 11.814 1.00 98.94 127 LEU A O 1
ATOM 957 N N . LEU A 1 128 ? -7.715 -0.933 9.924 1.00 98.88 128 LEU A N 1
ATOM 958 C CA . LEU A 1 128 ? -6.570 -1.385 9.141 1.00 98.88 128 LEU A CA 1
ATOM 959 C C . LEU A 1 128 ? -5.661 -0.183 8.897 1.00 98.88 128 LEU A C 1
ATOM 961 O O . LEU A 1 128 ? -6.127 0.831 8.382 1.00 98.88 128 LEU A O 1
ATOM 965 N N . ALA A 1 129 ? -4.387 -0.271 9.268 1.00 98.88 129 ALA A N 1
ATOM 966 C CA . ALA A 1 129 ? -3.450 0.844 9.152 1.00 98.88 129 ALA A CA 1
ATOM 967 C C . ALA A 1 129 ? -2.078 0.395 8.644 1.00 98.88 129 ALA A C 1
ATOM 969 O O . ALA A 1 129 ? -1.702 -0.770 8.748 1.00 98.88 129 ALA A O 1
ATOM 970 N N . GLY A 1 130 ? -1.304 1.330 8.110 1.00 98.44 130 GLY A N 1
ATOM 971 C CA . GLY A 1 130 ? 0.082 1.099 7.726 1.00 98.44 130 GLY A CA 1
ATOM 972 C C . GLY A 1 130 ? 0.860 2.403 7.660 1.00 98.44 130 GLY A C 1
ATOM 973 O O . GLY A 1 130 ? 0.279 3.474 7.464 1.00 98.44 130 GLY A O 1
ATOM 974 N N . ALA A 1 131 ? 2.176 2.303 7.815 1.00 97.88 131 ALA A N 1
ATOM 975 C CA . ALA A 1 131 ? 3.087 3.418 7.628 1.00 97.88 131 ALA A CA 1
ATOM 976 C C . ALA A 1 131 ? 4.427 2.953 7.055 1.00 97.88 131 ALA A C 1
ATOM 978 O O . ALA A 1 131 ? 4.884 1.843 7.316 1.00 97.88 131 ALA A O 1
ATOM 979 N N . GLU A 1 132 ? 5.066 3.845 6.312 1.00 96.25 132 GLU A N 1
ATOM 980 C CA . GLU A 1 132 ? 6.478 3.778 5.961 1.00 96.25 132 GLU A CA 1
ATOM 981 C C . GLU A 1 132 ? 7.172 5.007 6.552 1.00 96.25 132 GLU A C 1
ATOM 983 O O . GLU A 1 132 ? 6.557 6.071 6.632 1.00 96.25 132 GLU A O 1
ATOM 988 N N . TYR A 1 133 ? 8.411 4.846 7.018 1.00 95.75 133 TYR A N 1
ATOM 989 C CA . TYR A 1 133 ? 9.154 5.878 7.760 1.00 95.75 133 TYR A CA 1
ATOM 990 C C . TYR A 1 133 ? 10.667 5.865 7.467 1.00 95.75 133 TYR A C 1
ATOM 992 O O . TYR A 1 133 ? 11.490 6.403 8.223 1.00 95.75 133 TYR A O 1
ATOM 1000 N N . ILE A 1 134 ? 11.067 5.201 6.376 1.00 94.94 134 ILE A N 1
ATOM 1001 C CA . ILE A 1 134 ? 12.475 5.030 6.007 1.00 94.94 134 ILE A CA 1
ATOM 1002 C C . ILE A 1 134 ? 13.164 6.375 5.745 1.00 94.94 134 ILE A C 1
ATOM 1004 O O . ILE A 1 134 ? 14.352 6.497 6.057 1.00 94.94 134 ILE A O 1
ATOM 1008 N N . ALA A 1 135 ? 12.475 7.388 5.204 1.00 96.06 135 ALA A N 1
ATOM 1009 C CA . ALA A 1 135 ? 13.120 8.671 4.917 1.00 96.06 135 ALA A CA 1
ATOM 1010 C C . ALA A 1 135 ? 13.613 9.352 6.199 1.00 96.06 135 ALA A C 1
ATOM 1012 O O . ALA A 1 135 ? 14.784 9.738 6.275 1.00 96.06 135 ALA A O 1
ATOM 1013 N N . SER A 1 136 ? 12.757 9.456 7.216 1.00 96.19 136 SER A N 1
ATOM 1014 C CA . SER A 1 136 ? 13.126 10.033 8.513 1.00 96.19 136 SER A CA 1
ATOM 1015 C C . SER A 1 136 ? 14.186 9.199 9.230 1.00 96.19 136 SER A C 1
ATOM 1017 O O . SER A 1 136 ? 15.160 9.754 9.742 1.00 96.19 136 SER A O 1
ATOM 1019 N N . MET A 1 137 ? 14.061 7.868 9.197 1.00 94.44 137 MET A N 1
ATOM 1020 C CA . MET A 1 137 ? 15.037 6.960 9.803 1.00 94.44 137 MET A CA 1
ATOM 1021 C C . MET A 1 137 ? 16.441 7.134 9.199 1.00 94.44 137 MET A C 1
ATOM 1023 O O . MET A 1 137 ? 17.417 7.317 9.929 1.00 94.44 137 MET A O 1
ATOM 1027 N N . LEU A 1 138 ? 16.563 7.127 7.866 1.00 93.88 138 LEU A N 1
ATOM 1028 C CA . LEU A 1 138 ? 17.853 7.297 7.189 1.00 93.88 138 LEU A CA 1
ATOM 1029 C C . LEU A 1 138 ? 18.417 8.712 7.363 1.00 93.88 138 LEU A C 1
ATOM 1031 O O . LEU A 1 138 ? 19.628 8.877 7.539 1.00 93.88 138 LEU A O 1
ATOM 1035 N N . ALA A 1 139 ? 17.559 9.735 7.338 1.00 95.75 139 ALA A N 1
ATOM 1036 C CA . ALA A 1 139 ? 17.971 11.114 7.571 1.00 95.75 139 ALA A CA 1
ATOM 1037 C C . ALA A 1 139 ? 18.553 11.304 8.980 1.00 95.75 139 ALA A C 1
ATOM 1039 O O . ALA A 1 139 ? 19.586 11.962 9.116 1.00 95.75 139 ALA A O 1
ATOM 1040 N N . ALA A 1 140 ? 17.950 10.695 10.004 1.00 95.19 140 ALA A N 1
ATOM 1041 C CA . ALA A 1 140 ? 18.429 10.769 11.380 1.00 95.19 140 ALA A CA 1
ATOM 1042 C C . ALA A 1 140 ? 19.799 10.101 11.548 1.00 95.19 140 ALA A C 1
ATOM 1044 O O . ALA A 1 140 ? 20.716 10.721 12.087 1.00 95.19 140 ALA A O 1
ATOM 1045 N N . VAL A 1 141 ? 19.982 8.900 10.981 1.00 93.12 141 VAL A N 1
ATOM 1046 C CA . VAL A 1 141 ? 21.283 8.207 10.964 1.00 93.12 141 VAL A CA 1
ATOM 1047 C C . VAL A 1 141 ? 22.350 9.068 10.288 1.00 93.12 141 VAL A C 1
ATOM 1049 O O . VAL A 1 141 ? 23.421 9.284 10.852 1.00 93.12 141 VAL A O 1
ATOM 1052 N N . LYS A 1 142 ? 22.054 9.616 9.103 1.00 94.50 142 LYS A N 1
ATOM 1053 C CA . LYS A 1 142 ? 22.996 10.458 8.351 1.00 94.50 142 LYS A CA 1
ATOM 1054 C C . LYS A 1 142 ? 23.390 11.731 9.108 1.00 94.50 142 LYS A C 1
ATOM 1056 O O . LYS A 1 142 ? 24.509 12.209 8.946 1.00 94.50 142 LYS A O 1
ATOM 1061 N N . GLN A 1 143 ? 22.472 12.291 9.891 1.00 95.38 143 GLN A N 1
ATOM 1062 C CA . GLN A 1 143 ? 22.685 13.520 10.658 1.00 95.38 143 GLN A CA 1
ATOM 1063 C C . GLN A 1 143 ? 23.213 13.263 12.080 1.00 95.38 143 GLN A C 1
ATOM 1065 O O . GLN A 1 143 ? 23.494 14.225 12.790 1.00 95.38 143 GLN A O 1
ATOM 1070 N N . GLY A 1 144 ? 23.345 12.001 12.509 1.00 94.81 144 GLY A N 1
ATOM 1071 C CA . GLY A 1 144 ? 23.733 11.654 13.880 1.00 94.81 144 GLY A CA 1
ATOM 1072 C C . GLY A 1 144 ? 22.715 12.111 14.930 1.00 94.81 144 GLY A C 1
ATOM 1073 O O . GLY A 1 144 ? 23.095 12.462 16.045 1.00 94.81 144 GLY A O 1
ATOM 1074 N N . VAL A 1 145 ? 21.431 12.166 14.564 1.00 95.69 145 VAL A N 1
ATOM 1075 C CA . VAL A 1 145 ? 20.335 12.598 15.438 1.00 95.69 145 VAL A CA 1
ATOM 1076 C C . VAL A 1 145 ? 19.655 11.375 16.040 1.00 95.69 145 VAL A C 1
ATOM 1078 O O . VAL A 1 145 ? 19.223 10.486 15.311 1.00 95.69 145 VAL A O 1
ATOM 1081 N N . ASP A 1 146 ? 19.513 11.358 17.364 1.00 94.44 146 ASP A N 1
ATOM 1082 C CA . ASP A 1 146 ? 18.618 10.425 18.046 1.00 94.44 146 ASP A CA 1
ATOM 1083 C C . ASP A 1 146 ? 17.188 10.983 18.035 1.00 94.44 146 ASP A C 1
ATOM 1085 O O . ASP A 1 146 ? 16.947 12.112 18.468 1.00 94.44 146 ASP A O 1
ATOM 1089 N N . LEU A 1 147 ? 16.252 10.194 17.509 1.00 94.50 147 LEU A N 1
ATOM 1090 C CA . LEU A 1 147 ? 14.827 10.528 17.453 1.00 94.50 147 LEU A CA 1
ATOM 1091 C C . LEU A 1 147 ? 14.077 10.113 18.728 1.00 94.50 147 LEU A C 1
ATOM 1093 O O . LEU A 1 147 ? 12.893 10.408 18.863 1.00 94.50 147 LEU A O 1
ATOM 1097 N N . GLY A 1 148 ? 14.725 9.388 19.646 1.00 94.81 148 GLY A N 1
ATOM 1098 C CA . GLY A 1 148 ? 14.108 8.881 20.874 1.00 94.81 148 GLY A CA 1
ATOM 1099 C C . GLY A 1 148 ? 13.067 7.782 20.643 1.00 94.81 148 GLY A C 1
ATOM 1100 O O . GLY A 1 148 ? 12.423 7.332 21.584 1.00 94.81 148 GLY A O 1
ATOM 1101 N N . TRP A 1 149 ? 12.887 7.315 19.404 1.00 95.00 149 TRP A N 1
ATOM 1102 C CA . TRP A 1 149 ? 11.849 6.343 19.051 1.00 95.00 149 TRP A CA 1
ATOM 1103 C C . TRP A 1 149 ? 12.037 4.987 19.734 1.00 95.00 149 TRP A C 1
ATOM 1105 O O . TRP A 1 149 ? 11.061 4.369 20.140 1.00 95.00 149 TRP A O 1
ATOM 1115 N N . ALA A 1 150 ? 13.282 4.531 19.900 1.00 92.31 150 ALA A N 1
ATOM 1116 C CA . ALA A 1 150 ? 13.578 3.231 20.508 1.00 92.31 150 ALA A CA 1
ATOM 1117 C C . ALA A 1 150 ? 13.313 3.189 22.027 1.00 92.31 150 ALA A C 1
ATOM 1119 O O . ALA A 1 150 ? 13.100 2.116 22.587 1.00 92.31 150 ALA A O 1
ATOM 1120 N N . THR A 1 151 ? 13.321 4.344 22.695 1.00 93.50 151 THR A N 1
ATOM 1121 C CA . THR A 1 151 ? 13.085 4.489 24.142 1.00 93.50 151 THR A CA 1
ATOM 1122 C C . THR A 1 151 ? 11.764 5.194 24.456 1.00 93.50 151 THR A C 1
ATOM 1124 O O . THR A 1 151 ? 11.464 5.453 25.621 1.00 93.50 151 THR A O 1
ATOM 1127 N N . GLY A 1 152 ? 10.987 5.523 23.423 1.00 94.12 152 GLY A N 1
ATOM 1128 C CA . GLY A 1 152 ? 9.704 6.196 23.544 1.00 94.12 152 GLY A CA 1
ATOM 1129 C C . GLY A 1 152 ? 8.595 5.274 24.060 1.00 94.12 152 GLY A C 1
ATOM 1130 O O . GLY A 1 152 ? 8.740 4.053 24.058 1.00 94.12 152 GLY A O 1
ATOM 1131 N N . PRO A 1 153 ? 7.446 5.843 24.460 1.00 94.19 153 PRO A N 1
ATOM 1132 C CA . PRO A 1 153 ? 6.339 5.082 25.045 1.00 94.19 153 PRO A CA 1
ATOM 1133 C C . PRO A 1 153 ? 5.708 4.062 24.085 1.00 94.19 153 PRO A C 1
ATOM 1135 O O . PRO A 1 153 ? 5.070 3.119 24.539 1.00 94.19 153 PRO A O 1
ATOM 1138 N N . ASP A 1 154 ? 5.881 4.234 22.771 1.00 96.19 154 ASP A N 1
ATOM 1139 C CA . ASP A 1 154 ? 5.314 3.328 21.768 1.00 96.19 154 ASP A CA 1
ATOM 1140 C C . ASP A 1 154 ? 6.217 2.124 21.451 1.00 96.19 154 ASP A C 1
ATOM 1142 O O . ASP A 1 154 ? 5.791 1.231 20.714 1.00 96.19 154 ASP A O 1
ATOM 1146 N N . SER A 1 155 ? 7.468 2.107 21.933 1.00 96.06 155 SER A N 1
ATOM 1147 C CA . SER A 1 155 ? 8.469 1.128 21.491 1.00 96.06 155 SER A CA 1
ATOM 1148 C C . SER A 1 155 ? 8.203 -0.283 22.019 1.00 96.06 155 SER A C 1
ATOM 1150 O O . SER A 1 155 ? 8.405 -1.252 21.285 1.00 96.06 155 SER A O 1
ATOM 1152 N N . ASP A 1 156 ? 7.705 -0.415 23.250 1.00 96.00 156 ASP A N 1
ATOM 1153 C CA . ASP A 1 156 ? 7.409 -1.703 23.882 1.00 96.00 156 ASP A CA 1
ATOM 1154 C C . ASP A 1 156 ? 6.142 -1.621 24.752 1.00 96.00 156 ASP A C 1
ATOM 1156 O O . ASP A 1 156 ? 6.207 -1.192 25.906 1.00 96.00 156 ASP A O 1
ATOM 1160 N N . PRO A 1 157 ? 4.975 -2.037 24.226 1.00 95.38 157 PRO A N 1
ATOM 1161 C CA . PRO A 1 157 ? 3.739 -2.091 24.999 1.00 95.38 157 PRO A CA 1
ATOM 1162 C C . PRO A 1 157 ? 3.632 -3.352 25.888 1.00 95.38 157 PRO A C 1
ATOM 1164 O O . PRO A 1 157 ? 2.606 -3.552 26.536 1.00 95.38 157 PRO A O 1
ATOM 1167 N N . GLY A 1 158 ? 4.681 -4.186 25.962 1.00 95.06 158 GLY A N 1
ATOM 1168 C CA . GLY A 1 158 ? 4.808 -5.292 26.919 1.00 95.06 158 GLY A CA 1
ATOM 1169 C C . GLY A 1 158 ? 4.545 -6.696 26.365 1.00 95.06 158 GLY A C 1
ATOM 1170 O O . GLY A 1 158 ? 4.780 -7.678 27.070 1.00 95.06 158 GLY A O 1
ATOM 1171 N N . ASP A 1 159 ? 4.114 -6.822 25.115 1.00 95.38 159 ASP A N 1
ATOM 1172 C CA . ASP A 1 159 ? 3.765 -8.084 24.459 1.00 95.38 159 ASP A CA 1
ATOM 1173 C C . ASP A 1 159 ? 4.235 -8.127 22.995 1.00 95.38 159 ASP A C 1
ATOM 1175 O O . ASP A 1 159 ? 4.720 -7.138 22.443 1.00 95.38 159 ASP A O 1
ATOM 1179 N N . ASP A 1 160 ? 4.123 -9.300 22.372 1.00 95.06 160 ASP A N 1
ATOM 1180 C CA . ASP A 1 160 ? 4.449 -9.514 20.961 1.00 95.06 160 ASP A CA 1
ATOM 1181 C C . ASP A 1 160 ? 3.167 -9.563 20.111 1.00 95.06 160 ASP A C 1
ATOM 1183 O O . ASP A 1 160 ? 2.129 -10.033 20.587 1.00 95.06 160 ASP A O 1
ATOM 1187 N N . PRO A 1 161 ? 3.209 -9.099 18.848 1.00 94.81 161 PRO A N 1
ATOM 1188 C CA . PRO A 1 161 ? 2.039 -9.117 17.982 1.00 94.81 161 PRO A CA 1
ATOM 1189 C C . PRO A 1 161 ? 1.682 -10.541 17.545 1.00 94.81 161 PRO A C 1
ATOM 1191 O O . PRO A 1 161 ? 2.556 -11.390 17.358 1.00 94.81 161 PRO A O 1
ATOM 1194 N N . VAL A 1 162 ? 0.400 -10.770 17.254 1.00 97.25 162 VAL A N 1
ATOM 1195 C CA . VAL A 1 162 ? -0.013 -11.948 16.483 1.00 97.25 162 VAL A CA 1
ATOM 1196 C C . VAL A 1 162 ? 0.310 -11.694 15.015 1.00 97.25 162 VAL A C 1
ATOM 1198 O O . VAL A 1 162 ? -0.227 -10.768 14.403 1.00 97.25 162 VAL A O 1
ATOM 1201 N N . GLU A 1 163 ? 1.198 -12.501 14.441 1.00 96.25 163 GLU A N 1
ATOM 1202 C CA . GLU A 1 163 ? 1.586 -12.355 13.039 1.00 96.25 163 GLU A CA 1
ATOM 1203 C C . GLU A 1 163 ? 0.645 -13.120 12.103 1.00 96.25 163 GLU A C 1
ATOM 1205 O O . GLU A 1 163 ? 0.287 -14.265 12.378 1.00 96.25 163 GLU A O 1
ATOM 1210 N N . ILE A 1 164 ? 0.247 -12.490 10.993 1.00 96.94 164 ILE A N 1
ATOM 1211 C CA . ILE A 1 164 ? -0.661 -13.085 9.998 1.00 96.94 164 ILE A CA 1
ATOM 1212 C C . ILE A 1 164 ? -0.129 -12.928 8.573 1.00 96.94 164 ILE A C 1
ATOM 1214 O O . ILE A 1 164 ? 0.604 -11.989 8.273 1.00 96.94 164 ILE A O 1
ATOM 1218 N N . GLY A 1 165 ? -0.562 -13.810 7.675 1.00 93.88 165 GLY A N 1
ATOM 1219 C CA . GLY A 1 165 ? -0.083 -13.867 6.292 1.00 93.88 165 GLY A CA 1
ATOM 1220 C C . GLY A 1 165 ? 1.109 -14.811 6.123 1.00 93.88 165 GLY A C 1
ATOM 1221 O O . GLY A 1 165 ? 1.622 -15.382 7.084 1.00 93.88 165 GLY A O 1
ATOM 1222 N N . GLU A 1 166 ? 1.537 -15.007 4.879 1.00 90.38 166 GLU A N 1
ATOM 1223 C CA . GLU A 1 166 ? 2.617 -15.936 4.548 1.00 90.38 166 GLU A CA 1
ATOM 1224 C C . GLU A 1 166 ? 3.969 -15.211 4.533 1.00 90.38 166 GLU A C 1
ATOM 1226 O O . GLU A 1 166 ? 4.278 -14.469 3.602 1.00 90.38 166 GLU A O 1
ATOM 1231 N N . GLN A 1 167 ? 4.793 -15.445 5.558 1.00 88.69 167 GLN A N 1
ATOM 1232 C CA . GLN A 1 167 ? 6.191 -15.018 5.554 1.00 88.69 167 GLN A CA 1
ATOM 1233 C C . GLN A 1 167 ? 7.081 -16.133 5.017 1.00 88.69 167 GLN A C 1
ATOM 1235 O O . GLN A 1 167 ? 7.237 -17.180 5.645 1.00 88.69 167 GLN A O 1
ATOM 1240 N N . ARG A 1 168 ? 7.710 -15.888 3.869 1.00 88.19 168 ARG A N 1
ATOM 1241 C CA . ARG A 1 168 ? 8.681 -16.806 3.267 1.00 88.19 168 ARG A CA 1
ATOM 1242 C C . ARG A 1 168 ? 9.798 -16.036 2.555 1.00 88.19 168 ARG A C 1
ATOM 1244 O O . ARG A 1 168 ? 9.584 -14.889 2.159 1.00 88.19 168 ARG A O 1
ATOM 1251 N N . PRO A 1 169 ? 10.996 -16.625 2.384 1.00 88.12 169 PRO A N 1
ATOM 1252 C CA . PRO A 1 169 ? 12.095 -15.964 1.686 1.00 88.12 169 PRO A CA 1
ATOM 1253 C C . PRO A 1 169 ? 11.692 -15.543 0.271 1.00 88.12 169 PRO A C 1
ATOM 1255 O O . PRO A 1 169 ? 11.187 -16.360 -0.491 1.00 88.12 169 PRO A O 1
ATOM 1258 N N . GLY A 1 170 ? 11.947 -14.287 -0.104 1.00 86.81 170 GLY A N 1
ATOM 1259 C CA . GLY A 1 170 ? 11.578 -13.764 -1.429 1.00 86.81 170 GLY A CA 1
ATOM 1260 C C . GLY A 1 170 ? 12.412 -14.303 -2.600 1.00 86.81 170 GLY A C 1
ATOM 1261 O O . GLY A 1 170 ? 12.108 -13.997 -3.744 1.00 86.81 170 GLY A O 1
ATOM 1262 N N . THR A 1 171 ? 13.475 -15.064 -2.329 1.00 90.75 171 THR A N 1
ATOM 1263 C CA . THR A 1 171 ? 14.356 -15.676 -3.336 1.00 90.75 171 THR A CA 1
ATOM 1264 C C . THR A 1 171 ? 14.939 -16.987 -2.820 1.00 90.75 171 THR A C 1
ATOM 1266 O O . THR A 1 171 ? 15.111 -17.165 -1.610 1.00 90.75 171 THR A O 1
ATOM 1269 N N . THR A 1 172 ? 15.289 -17.889 -3.737 1.00 93.25 172 THR A N 1
ATOM 1270 C CA . THR A 1 172 ? 16.143 -19.050 -3.442 1.00 93.25 172 THR A CA 1
ATOM 1271 C C . THR A 1 172 ? 17.612 -18.643 -3.272 1.00 93.25 172 THR A C 1
ATOM 1273 O O . THR A 1 172 ? 18.045 -17.582 -3.728 1.00 93.25 172 THR A O 1
ATOM 1276 N N . ASP A 1 173 ? 18.434 -19.532 -2.709 1.00 93.56 173 ASP A N 1
ATOM 1277 C CA . ASP A 1 173 ? 19.893 -19.342 -2.662 1.00 93.56 173 ASP A CA 1
ATOM 1278 C C . ASP A 1 173 ? 20.532 -19.282 -4.060 1.00 93.56 173 ASP A C 1
ATOM 1280 O O . ASP A 1 173 ? 21.583 -18.665 -4.254 1.00 93.56 173 ASP A O 1
ATOM 1284 N N . TYR A 1 174 ? 19.917 -19.914 -5.064 1.00 95.00 174 TYR A N 1
ATOM 1285 C CA . TYR A 1 174 ? 20.373 -19.820 -6.450 1.00 95.00 174 TYR A CA 1
ATOM 1286 C C . TYR A 1 174 ? 20.103 -18.430 -7.036 1.00 95.00 174 TYR A C 1
ATOM 1288 O O . TYR A 1 174 ? 21.018 -17.807 -7.574 1.00 95.00 174 TYR A O 1
ATOM 1296 N N . GLU A 1 175 ? 18.886 -17.915 -6.875 1.00 95.38 175 GLU A N 1
ATOM 1297 C CA . GLU A 1 175 ? 18.497 -16.569 -7.309 1.00 95.38 175 GLU A CA 1
ATOM 1298 C C . GLU A 1 175 ? 19.333 -15.492 -6.597 1.00 95.38 175 GLU A C 1
ATOM 1300 O O . GLU A 1 175 ? 19.843 -14.566 -7.236 1.00 95.38 175 GLU A O 1
ATOM 1305 N N . ARG A 1 176 ? 19.567 -15.654 -5.287 1.00 93.38 176 ARG A N 1
ATOM 1306 C CA . ARG A 1 176 ? 20.402 -14.746 -4.488 1.00 93.38 176 ARG A CA 1
ATOM 1307 C C . ARG A 1 176 ? 21.837 -14.672 -5.006 1.00 93.38 176 ARG A C 1
ATOM 1309 O O . ARG A 1 176 ? 22.368 -13.573 -5.149 1.00 93.38 176 ARG A O 1
ATOM 1316 N N . ARG A 1 177 ? 22.451 -15.814 -5.346 1.00 94.88 177 ARG A N 1
ATOM 1317 C CA . ARG A 1 177 ? 23.808 -15.862 -5.931 1.00 94.88 177 ARG A CA 1
ATOM 1318 C C . ARG A 1 177 ? 23.931 -15.089 -7.247 1.00 94.88 177 ARG A C 1
ATOM 1320 O O . ARG A 1 177 ? 25.030 -14.660 -7.579 1.00 94.88 177 ARG A O 1
ATOM 1327 N N . HIS A 1 178 ? 22.825 -14.882 -7.959 1.00 94.62 178 HIS A N 1
ATOM 1328 C CA . HIS A 1 178 ? 22.773 -14.114 -9.207 1.00 94.62 178 HIS A CA 1
ATOM 1329 C C . HIS A 1 178 ? 22.228 -12.689 -9.014 1.00 94.62 178 HIS A C 1
ATOM 1331 O O . HIS A 1 178 ? 21.902 -12.011 -9.984 1.00 94.62 178 HIS A O 1
ATOM 1337 N N . GLY A 1 179 ? 22.141 -12.210 -7.768 1.00 92.88 179 GLY A N 1
ATOM 1338 C CA . GLY A 1 179 ? 21.782 -10.827 -7.460 1.00 92.88 179 GLY A CA 1
ATOM 1339 C C . GLY A 1 179 ? 20.286 -10.518 -7.523 1.00 92.88 179 GLY A C 1
ATOM 1340 O O . GLY A 1 179 ? 19.917 -9.347 -7.495 1.00 92.88 179 GLY A O 1
ATOM 1341 N N . LEU A 1 180 ? 19.404 -11.519 -7.558 1.00 92.88 180 LEU A N 1
ATOM 1342 C CA . LEU A 1 180 ? 17.952 -11.311 -7.674 1.00 92.88 180 LEU A CA 1
ATOM 1343 C C . LEU A 1 180 ? 17.263 -10.948 -6.349 1.00 92.88 180 LEU A C 1
ATOM 1345 O O . LEU A 1 180 ? 16.040 -10.924 -6.272 1.00 92.88 180 LEU A O 1
ATOM 1349 N N . ALA A 1 181 ? 18.030 -10.650 -5.298 1.00 89.06 181 ALA A N 1
ATOM 1350 C CA . ALA A 1 181 ? 17.485 -10.355 -3.978 1.00 89.06 181 ALA A CA 1
ATOM 1351 C C . ALA A 1 181 ? 16.608 -9.093 -3.954 1.00 89.06 181 ALA A C 1
ATOM 1353 O O . ALA A 1 181 ? 15.667 -9.052 -3.176 1.00 89.06 181 ALA A O 1
ATOM 1354 N N . PHE A 1 182 ? 16.872 -8.079 -4.788 1.00 90.25 182 PHE A N 1
ATOM 1355 C CA . PHE A 1 182 ? 16.128 -6.813 -4.772 1.00 90.25 182 PHE A CA 1
ATOM 1356 C C . PHE A 1 182 ? 15.186 -6.656 -5.976 1.00 90.25 182 PHE A C 1
ATOM 1358 O O . PHE A 1 182 ? 15.581 -6.984 -7.098 1.00 90.25 182 PHE A O 1
ATOM 1365 N N . PRO A 1 183 ? 13.991 -6.052 -5.797 1.00 92.56 183 PRO A N 1
ATOM 1366 C CA . PRO A 1 183 ? 13.034 -5.836 -6.887 1.00 92.56 183 PRO A CA 1
ATOM 1367 C C . PRO A 1 183 ? 13.617 -5.098 -8.097 1.00 92.56 183 PRO A C 1
ATOM 1369 O O . PRO A 1 183 ? 13.313 -5.448 -9.234 1.00 92.56 183 PRO A O 1
ATOM 1372 N N . VAL A 1 184 ? 14.518 -4.137 -7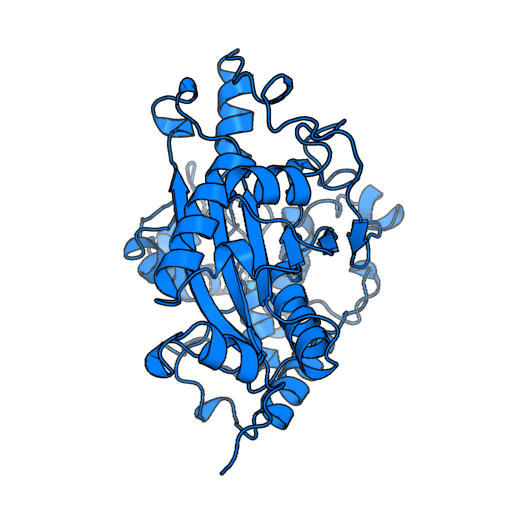.864 1.00 94.19 184 VAL A N 1
ATOM 1373 C CA . VAL A 1 184 ? 15.198 -3.370 -8.924 1.00 94.19 184 VAL A CA 1
ATOM 1374 C C . VAL A 1 184 ? 16.077 -4.224 -9.843 1.00 94.19 184 VAL A C 1
ATOM 1376 O O . VAL A 1 184 ? 16.410 -3.773 -10.932 1.00 94.19 184 VAL A O 1
ATOM 1379 N N . ASN A 1 185 ? 16.424 -5.449 -9.435 1.00 94.06 185 ASN A N 1
ATOM 1380 C CA . ASN A 1 185 ? 17.147 -6.420 -10.260 1.00 94.06 185 ASN A CA 1
ATOM 1381 C C . ASN A 1 185 ? 16.201 -7.445 -10.908 1.00 94.06 185 ASN A C 1
ATOM 1383 O O . ASN A 1 185 ? 16.517 -7.999 -11.956 1.00 94.06 185 ASN A O 1
ATOM 1387 N N . VAL A 1 186 ? 15.031 -7.677 -10.305 1.00 95.56 186 VAL A N 1
ATOM 1388 C CA . VAL A 1 186 ? 14.035 -8.659 -10.755 1.00 95.56 186 VAL A CA 1
ATOM 1389 C C . VAL A 1 186 ? 13.117 -8.087 -11.835 1.00 95.56 186 VAL A C 1
ATOM 1391 O O . VAL A 1 186 ? 13.005 -8.659 -12.915 1.00 95.56 186 VAL A O 1
ATOM 1394 N N . TYR A 1 187 ? 12.478 -6.944 -11.587 1.00 97.44 187 TYR A N 1
ATOM 1395 C CA . TYR A 1 187 ? 11.509 -6.357 -12.520 1.00 97.44 187 TYR A CA 1
ATOM 1396 C C . TYR A 1 187 ? 12.083 -5.959 -13.894 1.00 97.44 187 TYR A C 1
ATOM 1398 O O . TYR A 1 187 ? 11.337 -6.023 -14.871 1.00 97.44 187 TYR A O 1
ATOM 1406 N N . PRO A 1 188 ? 13.378 -5.614 -14.053 1.00 97.75 188 PRO A N 1
ATOM 1407 C CA . PRO A 1 188 ? 13.966 -5.471 -15.385 1.00 97.75 188 PRO A CA 1
ATOM 1408 C C . PRO A 1 188 ? 13.949 -6.752 -16.234 1.00 97.75 188 PRO A C 1
ATOM 1410 O O . PRO A 1 188 ? 13.951 -6.663 -17.464 1.00 97.75 188 PRO A O 1
ATOM 1413 N N . LEU A 1 189 ? 13.919 -7.943 -15.617 1.00 97.69 189 LEU A N 1
ATOM 1414 C CA . LEU A 1 189 ? 13.754 -9.209 -16.342 1.00 97.69 189 LEU A CA 1
ATOM 1415 C C . LEU A 1 189 ? 12.350 -9.310 -16.945 1.00 97.69 189 LEU A C 1
ATOM 1417 O O . LEU A 1 189 ? 12.212 -9.685 -18.110 1.00 97.69 189 LEU A O 1
ATOM 1421 N N . PHE A 1 190 ? 11.330 -8.906 -16.181 1.00 98.38 190 PHE A N 1
ATOM 1422 C CA . PHE A 1 190 ? 9.947 -8.812 -16.654 1.00 98.38 190 PHE A CA 1
ATOM 1423 C C . PHE A 1 190 ? 9.797 -7.807 -17.787 1.00 98.38 190 PHE A C 1
ATOM 1425 O O . PHE A 1 190 ? 9.262 -8.132 -18.846 1.00 98.38 190 PHE A O 1
ATOM 1432 N N . GLU A 1 191 ? 10.385 -6.627 -17.628 1.00 98.50 191 GLU A N 1
ATOM 1433 C CA . GLU A 1 191 ? 10.345 -5.594 -18.658 1.00 98.50 191 GLU A CA 1
ATOM 1434 C C . GLU A 1 191 ? 11.013 -6.038 -19.965 1.00 98.50 191 GLU A C 1
ATOM 1436 O O . GLU A 1 191 ? 10.461 -5.887 -21.053 1.00 98.50 191 GLU A O 1
ATOM 1441 N N . ASN A 1 192 ? 12.181 -6.681 -19.887 1.00 98.38 192 ASN A N 1
ATOM 1442 C CA . ASN A 1 192 ? 12.818 -7.220 -21.088 1.00 98.38 192 ASN A CA 1
ATOM 1443 C C . ASN A 1 192 ? 12.042 -8.401 -21.693 1.00 98.38 192 ASN A C 1
ATOM 1445 O O . ASN A 1 192 ? 12.068 -8.568 -22.915 1.00 98.38 192 ASN A O 1
ATOM 1449 N N . GLY A 1 193 ? 11.331 -9.183 -20.875 1.00 98.25 193 GLY A N 1
ATOM 1450 C CA . GLY A 1 193 ? 10.384 -10.195 -21.337 1.00 98.25 193 GLY A CA 1
ATOM 1451 C C . GLY A 1 193 ? 9.249 -9.584 -22.163 1.00 98.25 193 GLY A C 1
ATOM 1452 O O . GLY A 1 193 ? 8.993 -10.035 -23.283 1.00 98.25 193 GLY A O 1
ATOM 1453 N N . LEU A 1 194 ? 8.623 -8.515 -21.661 1.00 98.25 194 LEU A N 1
ATOM 1454 C CA . LEU A 1 194 ? 7.594 -7.748 -22.374 1.00 98.25 194 LEU A CA 1
ATOM 1455 C C . LEU A 1 194 ? 8.144 -7.130 -23.660 1.00 98.25 194 LEU A C 1
ATOM 1457 O O . LEU A 1 194 ? 7.553 -7.296 -24.728 1.00 98.25 194 LEU A O 1
ATOM 1461 N N . ARG A 1 195 ? 9.312 -6.481 -23.593 1.00 98.38 195 ARG A N 1
ATOM 1462 C CA . ARG A 1 195 ? 9.998 -5.912 -24.761 1.00 98.38 195 ARG A CA 1
ATOM 1463 C C . ARG A 1 195 ? 10.211 -6.953 -25.857 1.00 98.38 195 ARG A C 1
ATOM 1465 O O . ARG A 1 195 ? 9.934 -6.672 -27.025 1.00 98.38 195 ARG A O 1
ATOM 1472 N N . GLY A 1 196 ? 10.706 -8.135 -25.484 1.00 98.31 196 GLY A N 1
ATOM 1473 C CA . GLY A 1 196 ? 10.933 -9.252 -26.398 1.00 98.31 196 GLY A CA 1
ATOM 1474 C C . GLY A 1 196 ? 9.636 -9.743 -27.039 1.00 98.31 196 GLY A C 1
ATOM 1475 O O . GLY A 1 196 ? 9.562 -9.851 -28.262 1.00 98.31 196 GLY A O 1
ATOM 1476 N N . MET A 1 197 ? 8.593 -9.951 -26.231 1.00 97.88 197 MET A N 1
ATOM 1477 C CA . MET A 1 197 ? 7.269 -10.372 -26.702 1.00 97.88 197 MET A CA 1
ATOM 1478 C C . MET A 1 197 ? 6.653 -9.360 -27.681 1.00 97.88 197 MET A C 1
ATOM 1480 O O . MET A 1 197 ? 6.172 -9.743 -28.748 1.00 97.88 197 MET A O 1
ATOM 1484 N N . LYS A 1 198 ? 6.755 -8.061 -27.377 1.00 97.31 198 LYS A N 1
ATOM 1485 C CA . LYS A 1 198 ? 6.261 -6.957 -28.219 1.00 97.31 198 LYS A CA 1
ATOM 1486 C C . LYS A 1 198 ? 7.190 -6.613 -29.390 1.00 97.31 198 LYS A C 1
ATOM 1488 O O . LYS A 1 198 ? 6.871 -5.719 -30.167 1.00 97.31 198 LYS A O 1
ATOM 1493 N N . ARG A 1 199 ? 8.337 -7.297 -29.521 1.00 98.06 199 ARG A N 1
ATOM 1494 C CA . ARG A 1 199 ? 9.350 -7.096 -30.577 1.00 98.06 199 ARG A CA 1
ATOM 1495 C C . ARG A 1 199 ? 9.833 -5.644 -30.700 1.00 98.06 199 ARG A C 1
ATOM 1497 O O . ARG A 1 199 ? 10.162 -5.187 -31.792 1.00 98.06 199 ARG A O 1
ATOM 1504 N N . ARG A 1 200 ? 9.890 -4.919 -29.580 1.00 97.88 200 ARG A N 1
ATOM 1505 C CA . ARG A 1 200 ? 10.353 -3.523 -29.545 1.00 97.88 200 ARG A CA 1
ATOM 1506 C C . ARG A 1 200 ? 11.884 -3.476 -29.530 1.00 97.88 200 ARG A C 1
ATOM 1508 O O . ARG A 1 200 ? 12.536 -4.217 -28.778 1.00 97.88 200 ARG A O 1
ATOM 1515 N N . SER A 1 201 ? 12.469 -2.577 -30.323 1.00 98.31 201 SER A N 1
ATOM 1516 C CA . SER A 1 201 ? 13.889 -2.247 -30.175 1.00 98.31 201 SER A CA 1
ATOM 1517 C C . SER A 1 201 ? 14.135 -1.617 -28.791 1.00 98.31 201 SER A C 1
ATOM 1519 O O . SER A 1 201 ? 13.199 -1.092 -28.182 1.00 98.31 201 SER A O 1
ATOM 1521 N N . PRO A 1 202 ? 15.368 -1.646 -28.255 1.00 97.31 202 PRO A N 1
ATOM 1522 C CA . PRO A 1 202 ? 15.687 -0.951 -27.008 1.00 97.31 202 PRO A CA 1
ATOM 1523 C C . PRO A 1 202 ? 15.273 0.529 -27.001 1.00 97.31 202 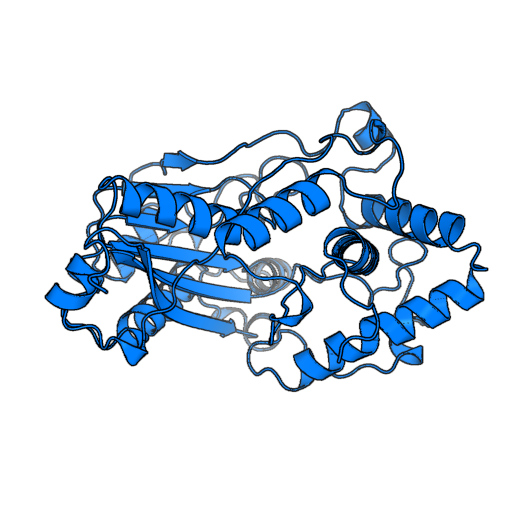PRO A C 1
ATOM 1525 O O . PRO A 1 202 ? 14.721 1.002 -26.011 1.00 97.31 202 PRO A O 1
ATOM 1528 N N . ALA A 1 203 ? 15.492 1.242 -28.110 1.00 96.81 203 ALA A N 1
ATOM 1529 C CA . ALA A 1 203 ? 15.154 2.659 -28.230 1.00 96.81 203 ALA A CA 1
ATOM 1530 C C . ALA A 1 203 ? 13.634 2.888 -28.240 1.00 96.81 203 ALA A C 1
ATOM 1532 O O . ALA A 1 203 ? 13.135 3.717 -27.478 1.00 96.81 203 ALA A O 1
ATOM 1533 N N . ASP A 1 204 ? 12.893 2.108 -29.035 1.00 98.19 204 ASP A N 1
ATOM 1534 C CA . ASP A 1 204 ? 11.428 2.212 -29.097 1.00 98.19 204 ASP A CA 1
ATOM 1535 C C . ASP A 1 204 ? 10.787 1.856 -27.757 1.00 98.19 204 ASP A C 1
ATOM 1537 O O . ASP A 1 204 ? 9.785 2.442 -27.357 1.00 98.19 204 ASP A O 1
ATOM 1541 N N . HIS A 1 205 ? 11.380 0.906 -27.035 1.00 98.06 205 HIS A N 1
ATOM 1542 C CA . HIS A 1 205 ? 10.880 0.505 -25.734 1.00 98.06 205 HIS A CA 1
ATOM 1543 C C . HIS A 1 205 ? 11.116 1.568 -24.655 1.00 98.06 205 HIS A C 1
ATOM 1545 O O . HIS A 1 205 ? 10.218 1.821 -23.863 1.00 98.06 205 HIS A O 1
ATOM 1551 N N . LEU A 1 206 ? 12.266 2.250 -24.643 1.00 97.75 206 LEU A N 1
ATOM 1552 C CA . LEU A 1 206 ? 12.480 3.389 -23.740 1.00 97.75 206 LEU A CA 1
ATOM 1553 C C . LEU A 1 206 ? 11.507 4.537 -24.034 1.00 97.75 206 LEU A C 1
ATOM 1555 O O . LEU A 1 206 ? 10.981 5.150 -23.105 1.00 97.75 206 LEU A O 1
ATOM 1559 N N . LYS A 1 207 ? 11.230 4.806 -25.316 1.00 97.69 207 LYS A N 1
ATOM 1560 C CA . LYS A 1 207 ? 10.205 5.778 -25.710 1.00 97.69 207 LYS A CA 1
ATOM 1561 C C . LYS A 1 207 ? 8.830 5.377 -25.161 1.00 97.69 207 LYS A C 1
ATOM 1563 O O . LYS A 1 207 ? 8.208 6.188 -24.481 1.00 97.69 207 LYS A O 1
ATOM 1568 N N . TRP A 1 208 ? 8.430 4.121 -25.372 1.00 97.81 208 TRP A N 1
ATOM 1569 C CA . TRP A 1 208 ? 7.198 3.547 -24.823 1.00 97.81 208 TRP A CA 1
ATOM 1570 C C . TRP A 1 208 ? 7.103 3.709 -23.303 1.00 97.81 208 TRP A C 1
ATOM 1572 O O . TRP A 1 208 ? 6.105 4.216 -22.814 1.00 97.81 208 TRP A O 1
ATOM 1582 N N . LEU A 1 209 ? 8.149 3.344 -22.553 1.00 98.12 209 LEU A N 1
ATOM 1583 C CA . LEU A 1 209 ? 8.153 3.459 -21.090 1.00 98.12 209 LEU A CA 1
ATOM 1584 C C . LEU A 1 209 ? 7.948 4.904 -20.623 1.00 98.12 209 LEU A C 1
ATOM 1586 O O . LEU A 1 209 ? 7.235 5.142 -19.653 1.00 98.12 209 LEU A O 1
ATOM 1590 N N . GLY A 1 210 ? 8.553 5.871 -21.318 1.00 97.62 210 GLY A N 1
ATOM 1591 C CA . GLY A 1 210 ? 8.335 7.287 -21.035 1.00 97.62 210 GLY A CA 1
ATOM 1592 C C . GLY A 1 210 ? 6.882 7.705 -21.265 1.00 97.62 210 GLY A C 1
ATOM 1593 O O . GLY A 1 210 ? 6.289 8.357 -20.409 1.00 97.62 210 GLY A O 1
ATOM 1594 N N . GLU A 1 211 ? 6.307 7.326 -22.407 1.00 97.44 211 GLU A N 1
ATOM 1595 C CA . GLU A 1 211 ? 4.920 7.652 -22.773 1.00 97.44 211 GLU A CA 1
ATOM 1596 C C . GLU A 1 211 ? 3.917 6.993 -21.820 1.00 97.44 211 GLU A C 1
ATOM 1598 O O . GLU A 1 211 ? 2.995 7.654 -21.355 1.00 97.44 211 GLU A O 1
ATOM 1603 N N . PHE A 1 212 ? 4.154 5.733 -21.463 1.00 97.31 212 PHE A N 1
ATOM 1604 C CA . PHE A 1 212 ? 3.288 4.938 -20.601 1.00 97.31 212 PHE A CA 1
ATOM 1605 C C . PHE A 1 212 ? 3.288 5.414 -19.140 1.00 97.31 212 PHE A C 1
ATOM 1607 O O . PHE A 1 212 ? 2.243 5.430 -18.498 1.00 97.31 212 PHE A O 1
ATOM 1614 N N . PHE A 1 213 ? 4.437 5.838 -18.599 1.00 96.50 213 PHE A N 1
ATOM 1615 C CA . PHE A 1 213 ? 4.549 6.204 -17.177 1.00 96.50 213 PHE A CA 1
ATOM 1616 C C . PHE A 1 213 ? 4.479 7.707 -16.881 1.00 96.50 213 PHE A C 1
ATOM 1618 O O . PHE A 1 213 ? 4.288 8.098 -15.729 1.00 96.50 213 PHE A O 1
ATOM 1625 N N . SER A 1 214 ? 4.596 8.579 -17.885 1.00 97.06 214 SER A N 1
ATOM 1626 C CA . SER A 1 214 ? 4.423 10.025 -17.682 1.00 97.06 214 SER A CA 1
ATOM 1627 C C . SER A 1 214 ? 3.044 10.420 -17.124 1.00 97.06 214 SER A C 1
ATOM 1629 O O . SER A 1 214 ? 3.028 11.225 -16.182 1.00 97.06 214 SER A O 1
ATOM 1631 N N . PRO A 1 215 ? 1.911 9.837 -17.577 1.00 96.25 215 PRO A N 1
ATOM 1632 C CA . PRO A 1 215 ? 0.584 10.126 -17.024 1.00 96.25 215 PRO A CA 1
ATOM 1633 C C . PRO A 1 215 ? 0.484 9.904 -15.508 1.00 96.25 215 PRO A C 1
ATOM 1635 O O . PRO A 1 215 ? -0.031 10.769 -14.800 1.00 96.25 215 PRO A O 1
ATOM 1638 N N . PHE A 1 216 ? 1.090 8.834 -14.980 1.00 96.44 216 PHE A N 1
ATOM 1639 C CA . PHE A 1 216 ? 1.143 8.568 -13.535 1.00 96.44 216 PHE A CA 1
ATOM 1640 C C . PHE A 1 216 ? 1.793 9.725 -12.765 1.00 96.44 216 PHE A C 1
ATOM 1642 O O . PHE A 1 216 ? 1.311 10.135 -11.708 1.00 96.44 216 PHE A O 1
ATOM 1649 N N . THR A 1 217 ? 2.865 10.316 -13.308 1.00 96.94 217 THR A N 1
ATOM 1650 C CA . THR A 1 217 ? 3.529 11.463 -12.663 1.00 96.94 217 THR A CA 1
ATOM 1651 C C . THR A 1 217 ? 2.691 12.736 -12.712 1.00 96.94 217 THR A C 1
ATOM 1653 O O . THR A 1 217 ? 2.832 13.587 -11.835 1.00 96.94 217 THR A O 1
ATOM 1656 N N . LYS A 1 218 ? 1.807 12.875 -13.708 1.00 96.75 218 LYS A N 1
ATOM 1657 C CA . LYS A 1 218 ? 0.872 13.999 -13.797 1.00 96.75 218 LYS A CA 1
ATOM 1658 C C . LYS A 1 218 ? -0.157 13.921 -12.673 1.00 96.75 218 LYS A C 1
ATOM 1660 O O . LYS A 1 218 ? -0.260 14.874 -11.906 1.00 96.75 218 LYS A O 1
ATOM 1665 N N . VAL A 1 219 ? -0.800 12.764 -12.497 1.00 96.44 219 VAL A N 1
ATOM 1666 C CA . VAL A 1 219 ? -1.725 12.515 -11.375 1.00 96.44 219 VAL A CA 1
ATOM 1667 C C . VAL A 1 219 ? -1.018 12.733 -10.035 1.00 96.44 219 VAL A C 1
ATOM 1669 O O . VAL A 1 219 ? -1.500 13.471 -9.176 1.00 96.44 219 VAL A O 1
ATOM 1672 N N . ALA A 1 220 ? 0.185 12.174 -9.871 1.00 96.62 220 ALA A N 1
ATOM 1673 C CA . ALA A 1 220 ? 0.967 12.367 -8.654 1.00 96.62 220 ALA A CA 1
ATOM 1674 C C . ALA A 1 220 ? 1.328 13.842 -8.400 1.00 96.62 220 ALA A C 1
ATOM 1676 O O . ALA A 1 220 ? 1.418 14.257 -7.247 1.00 96.62 220 ALA A O 1
ATOM 1677 N N . SER A 1 221 ? 1.525 14.655 -9.439 1.00 97.69 221 SER A N 1
ATOM 1678 C CA . SER A 1 221 ? 1.869 16.072 -9.273 1.00 97.69 221 SER A CA 1
ATOM 1679 C C . SER A 1 221 ? 0.747 16.921 -8.677 1.00 97.69 221 SER A C 1
ATOM 1681 O O . SER A 1 221 ? 1.030 17.932 -8.039 1.00 97.69 221 SER A O 1
ATOM 1683 N N . GLU A 1 222 ? -0.499 16.477 -8.838 1.00 97.38 222 GLU A N 1
ATOM 1684 C CA . GLU A 1 222 ? -1.701 17.168 -8.366 1.00 97.38 222 GLU A CA 1
ATOM 1685 C C . GLU A 1 222 ? -2.216 16.594 -7.034 1.00 97.38 222 GLU A C 1
ATOM 1687 O O . GLU A 1 222 ? -2.989 17.241 -6.331 1.00 97.38 222 GLU A O 1
ATOM 1692 N N . ASN A 1 223 ? -1.753 15.403 -6.641 1.00 97.62 223 ASN A N 1
ATOM 1693 C CA . ASN A 1 223 ? -2.154 14.764 -5.392 1.00 97.62 223 ASN A CA 1
ATOM 1694 C C . ASN A 1 223 ? -1.359 15.325 -4.182 1.00 97.62 223 ASN A C 1
ATOM 1696 O O . ASN A 1 223 ? -0.129 15.190 -4.130 1.00 97.62 223 ASN A O 1
ATOM 1700 N N . PRO A 1 224 ? -2.032 15.899 -3.159 1.00 96.62 224 PRO A N 1
ATOM 1701 C CA . PRO A 1 224 ? -1.374 16.504 -1.993 1.00 96.62 224 PRO A CA 1
ATOM 1702 C C . PRO A 1 224 ? -0.572 15.504 -1.138 1.00 96.62 224 PRO A C 1
ATOM 1704 O O . PRO A 1 224 ? 0.382 15.887 -0.444 1.00 96.62 224 PRO A O 1
ATOM 1707 N N . TYR A 1 225 ? -0.917 14.218 -1.206 1.00 97.31 225 TYR A N 1
ATOM 1708 C CA . TYR A 1 225 ? -0.237 13.144 -0.484 1.00 97.31 225 TYR A CA 1
ATOM 1709 C C . TYR A 1 225 ? 1.017 12.629 -1.209 1.00 97.31 225 TYR A C 1
ATOM 1711 O O . TYR A 1 225 ? 1.818 11.910 -0.621 1.00 97.31 225 TYR A O 1
ATOM 1719 N N . SER A 1 226 ? 1.270 13.014 -2.462 1.00 96.75 226 SER A N 1
ATOM 1720 C CA . SER A 1 226 ? 2.423 12.503 -3.212 1.00 96.75 226 SER A CA 1
ATOM 1721 C C . SER A 1 226 ? 3.758 12.902 -2.604 1.00 96.75 226 SER A C 1
ATOM 1723 O O . SER A 1 226 ? 4.063 14.088 -2.485 1.00 96.75 226 SER A O 1
ATOM 1725 N N . TRP A 1 227 ? 4.644 11.947 -2.321 1.00 96.19 227 TRP A N 1
ATOM 1726 C CA . TRP A 1 227 ? 5.986 12.261 -1.811 1.00 96.19 227 TRP A CA 1
ATOM 1727 C C . TRP A 1 227 ? 6.789 13.199 -2.734 1.00 96.19 227 TRP A C 1
ATOM 1729 O O . TRP A 1 227 ? 7.498 14.098 -2.258 1.00 96.19 227 TRP A O 1
ATOM 1739 N N . PHE A 1 228 ? 6.637 13.011 -4.049 1.00 93.44 228 PHE A N 1
ATOM 1740 C CA . PHE A 1 228 ? 7.207 13.844 -5.107 1.00 93.44 228 PHE A CA 1
ATOM 1741 C C . PHE A 1 228 ? 6.087 14.402 -6.003 1.00 93.44 228 PHE A C 1
ATOM 1743 O O . PHE A 1 228 ? 5.782 13.798 -7.031 1.00 93.44 228 PHE A O 1
ATOM 1750 N N . PRO A 1 229 ? 5.473 15.543 -5.646 1.00 94.69 229 PRO A N 1
ATOM 1751 C CA . PRO A 1 229 ? 4.417 16.154 -6.446 1.00 94.69 229 PRO A CA 1
ATOM 1752 C C . PRO A 1 229 ? 5.051 16.910 -7.622 1.00 94.69 229 PRO A C 1
ATOM 1754 O O . PRO A 1 229 ? 5.211 18.129 -7.610 1.00 94.69 229 PRO A O 1
ATOM 1757 N N . THR A 1 230 ? 5.559 16.177 -8.610 1.00 95.62 230 THR A N 1
ATOM 1758 C CA . THR A 1 230 ? 6.278 16.755 -9.750 1.00 95.62 230 THR A CA 1
ATOM 1759 C C . THR A 1 230 ? 5.977 15.965 -11.007 1.00 95.62 230 THR A C 1
ATOM 1761 O O . THR A 1 230 ? 6.359 14.801 -11.116 1.00 95.62 230 THR A O 1
ATOM 1764 N N . TYR A 1 231 ? 5.342 16.633 -11.967 1.00 97.88 231 TYR A N 1
ATOM 1765 C CA . TYR A 1 231 ? 5.141 16.084 -13.298 1.00 97.88 231 TYR A CA 1
ATOM 1766 C C . TYR A 1 231 ? 6.489 15.903 -13.995 1.00 97.88 231 TYR A C 1
ATOM 1768 O O . TYR A 1 231 ? 7.375 16.757 -13.886 1.00 97.88 231 TYR A O 1
ATOM 1776 N N . ARG A 1 232 ? 6.631 14.798 -14.726 1.00 97.38 232 ARG A N 1
ATOM 1777 C CA . ARG A 1 232 ? 7.784 14.533 -15.583 1.00 97.38 232 ARG A CA 1
ATOM 1778 C C . ARG A 1 232 ? 7.317 14.144 -16.969 1.00 97.38 232 ARG A C 1
ATOM 1780 O O . ARG A 1 232 ? 6.447 13.288 -17.120 1.00 97.38 232 ARG A O 1
ATOM 1787 N N . SER A 1 233 ? 7.913 14.758 -17.985 1.00 98.25 233 SER A N 1
ATOM 1788 C CA . SER A 1 233 ? 7.582 14.438 -19.374 1.00 98.25 233 SER A CA 1
ATOM 1789 C C . SER A 1 233 ? 8.051 13.027 -19.751 1.00 98.25 233 SER A C 1
ATOM 1791 O O . SER A 1 233 ? 8.982 12.505 -19.123 1.00 98.25 233 SER A O 1
ATOM 1793 N N . PRO A 1 234 ? 7.485 12.421 -20.812 1.00 98.12 234 PRO A N 1
ATOM 1794 C CA . PRO A 1 234 ? 7.939 11.125 -21.308 1.00 98.12 234 PRO A CA 1
ATOM 1795 C C . PRO A 1 234 ? 9.452 11.059 -21.524 1.00 98.12 234 PRO A C 1
ATOM 1797 O O . PRO A 1 234 ? 10.112 10.113 -21.098 1.00 98.12 234 PRO A O 1
ATOM 1800 N N . GLN A 1 235 ? 10.019 12.107 -22.129 1.00 97.62 235 GLN A N 1
ATOM 1801 C CA . GLN A 1 235 ? 11.447 12.194 -22.412 1.00 97.62 235 GLN A CA 1
ATOM 1802 C C . GLN A 1 235 ? 12.266 12.315 -21.126 1.00 97.62 235 GLN A C 1
ATOM 1804 O O . GLN A 1 235 ? 13.313 11.682 -21.022 1.00 97.62 235 GLN A O 1
ATOM 1809 N N . GLU A 1 236 ? 11.811 13.094 -20.140 1.00 97.38 236 GLU A N 1
ATOM 1810 C CA . GLU A 1 236 ? 12.524 13.236 -18.868 1.00 97.38 236 GLU A CA 1
ATOM 1811 C C . GLU A 1 236 ? 12.604 11.904 -18.114 1.00 97.38 236 GLU A C 1
ATOM 1813 O O . GLU A 1 236 ? 13.657 11.564 -17.568 1.00 97.38 236 GLU A O 1
ATOM 1818 N N . ILE A 1 237 ? 11.508 11.140 -18.098 1.00 95.88 237 ILE A N 1
ATOM 1819 C CA . ILE A 1 237 ? 11.422 9.878 -17.364 1.00 95.88 237 ILE A CA 1
ATOM 1820 C C . ILE A 1 237 ? 12.322 8.810 -17.986 1.00 95.88 237 ILE A C 1
ATOM 1822 O O . ILE A 1 237 ? 13.031 8.128 -17.247 1.00 95.88 237 ILE A O 1
ATOM 1826 N N . SER A 1 238 ? 12.341 8.652 -19.311 1.00 95.19 238 SER A N 1
ATOM 1827 C CA . SER A 1 238 ? 13.065 7.544 -19.955 1.00 95.19 238 SER A CA 1
ATOM 1828 C C . SER A 1 238 ? 14.486 7.877 -20.419 1.00 95.19 238 SER A C 1
ATOM 1830 O O . SER A 1 238 ? 15.276 6.960 -20.652 1.00 95.19 238 SER A O 1
ATOM 1832 N N . THR A 1 239 ? 14.856 9.158 -20.520 1.00 96.00 239 THR A N 1
ATOM 1833 C CA . THR A 1 239 ? 16.198 9.553 -20.975 1.00 96.00 239 THR A CA 1
ATOM 1834 C C . THR A 1 239 ? 17.216 9.467 -19.845 1.00 96.00 239 THR A C 1
ATOM 1836 O O . THR A 1 239 ? 17.077 10.106 -18.796 1.00 96.00 239 THR A O 1
ATOM 1839 N N . GLN A 1 240 ? 18.293 8.718 -20.087 1.00 96.56 240 GLN A N 1
ATOM 1840 C CA . GLN A 1 240 ? 19.428 8.665 -19.177 1.00 96.56 240 GLN A CA 1
ATOM 1841 C C . GLN A 1 240 ? 20.089 10.044 -19.056 1.00 96.56 240 GLN A C 1
ATOM 1843 O O . GLN A 1 240 ? 20.428 10.686 -20.046 1.00 96.56 240 GLN A O 1
ATOM 1848 N N . SER A 1 241 ? 20.331 10.474 -17.823 1.00 96.31 241 SER A N 1
ATOM 1849 C CA . SER A 1 241 ? 21.113 11.674 -17.515 1.00 96.31 241 SER A CA 1
ATOM 1850 C C . SER A 1 241 ? 21.844 11.508 -16.186 1.00 96.31 241 SER A C 1
ATOM 1852 O O . SER A 1 241 ? 21.632 10.525 -15.474 1.00 96.31 241 SER A O 1
ATOM 1854 N N . GLU A 1 242 ? 22.656 12.490 -15.796 1.00 95.25 242 GLU A N 1
ATOM 1855 C CA . GLU A 1 242 ? 23.286 12.520 -14.467 1.00 95.25 242 GLU A CA 1
ATOM 1856 C C . GLU A 1 242 ? 22.253 12.446 -13.329 1.00 95.25 242 GLU A C 1
ATOM 1858 O O . GLU A 1 242 ? 22.477 11.799 -12.306 1.00 95.25 242 GLU A O 1
ATOM 1863 N N . LYS A 1 243 ? 21.077 13.062 -13.521 1.00 94.88 243 LYS A N 1
ATOM 1864 C CA . LYS A 1 243 ? 19.978 13.067 -12.542 1.00 94.88 243 LYS A CA 1
ATOM 1865 C C . LYS A 1 243 ? 19.064 11.841 -12.655 1.00 94.88 243 LYS A C 1
ATOM 1867 O O . LYS A 1 243 ? 18.375 11.516 -11.685 1.00 94.88 243 LYS A O 1
ATOM 1872 N N . ASN A 1 244 ? 19.095 11.150 -13.797 1.00 96.88 244 ASN A N 1
ATOM 1873 C CA . ASN A 1 244 ? 18.225 10.025 -14.136 1.00 96.88 244 ASN A CA 1
ATOM 1874 C C . ASN A 1 244 ? 19.008 8.836 -14.727 1.00 96.88 244 ASN A C 1
ATOM 1876 O O . ASN A 1 244 ? 18.723 8.3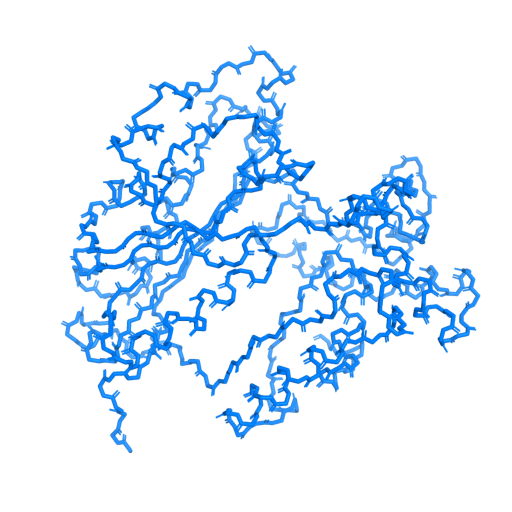50 -15.818 1.00 96.88 244 ASN A O 1
ATOM 1880 N N . ARG A 1 245 ? 20.047 8.379 -14.022 1.00 97.12 245 ARG A N 1
ATOM 1881 C CA . ARG A 1 245 ? 20.847 7.205 -14.421 1.00 97.12 245 ARG A CA 1
ATOM 1882 C C . ARG A 1 245 ? 19.994 5.931 -14.513 1.00 97.12 245 ARG A C 1
ATOM 1884 O O . ARG A 1 245 ? 18.979 5.827 -13.822 1.00 97.12 245 ARG A O 1
ATOM 1891 N N . PHE A 1 246 ? 20.474 4.923 -15.238 1.00 97.19 246 PHE A N 1
ATOM 1892 C CA . PHE A 1 246 ? 19.945 3.562 -15.120 1.00 97.19 246 PHE A CA 1
ATOM 1893 C C . PHE A 1 246 ? 20.151 3.000 -13.708 1.00 97.19 246 PHE A C 1
ATOM 1895 O O . PHE A 1 246 ? 21.218 3.167 -13.115 1.00 97.19 246 PHE A O 1
ATOM 1902 N N . VAL A 1 247 ? 19.114 2.351 -13.179 1.00 96.19 247 VAL A N 1
ATOM 1903 C CA . VAL A 1 247 ? 19.187 1.535 -11.955 1.00 96.19 247 VAL A CA 1
ATOM 1904 C C . VAL A 1 247 ? 19.355 0.067 -12.342 1.00 96.19 247 VAL A C 1
ATOM 1906 O O . VAL A 1 247 ? 20.270 -0.590 -11.861 1.00 96.19 247 VAL A O 1
ATOM 1909 N N . GLY A 1 248 ? 18.540 -0.399 -13.286 1.00 95.19 248 GLY A N 1
ATOM 1910 C CA . GLY A 1 248 ? 18.666 -1.692 -13.948 1.00 95.19 248 GLY A CA 1
ATOM 1911 C C . GLY A 1 248 ? 17.986 -1.595 -15.306 1.00 95.19 248 GLY A C 1
ATOM 1912 O O . GLY A 1 248 ? 16.834 -1.181 -15.373 1.00 95.19 248 GLY A O 1
ATOM 1913 N N . PHE A 1 249 ? 18.701 -1.892 -16.395 1.00 95.81 249 PHE A N 1
ATOM 1914 C CA . PHE A 1 249 ? 18.181 -1.676 -17.750 1.00 95.81 249 PHE A CA 1
ATOM 1915 C C . PHE A 1 249 ? 16.895 -2.497 -17.993 1.00 95.81 249 PHE A C 1
ATOM 1917 O O . PHE A 1 249 ? 16.950 -3.721 -17.855 1.00 95.81 249 PHE A O 1
ATOM 1924 N N . PRO A 1 250 ? 15.769 -1.873 -18.402 1.00 96.62 250 PRO A N 1
ATOM 1925 C CA . PRO A 1 250 ? 15.686 -0.562 -19.061 1.00 96.62 250 PRO A CA 1
ATOM 1926 C C . PRO A 1 250 ? 15.252 0.603 -18.155 1.00 96.62 250 PRO A C 1
ATOM 1928 O O . PRO A 1 250 ? 15.041 1.710 -18.643 1.00 96.62 250 PRO A O 1
ATOM 1931 N N . TYR A 1 251 ? 15.122 0.399 -16.847 1.00 98.06 251 TYR A N 1
ATOM 1932 C CA . TYR A 1 251 ? 14.628 1.426 -15.940 1.00 98.06 251 TYR A CA 1
ATOM 1933 C C . TYR A 1 251 ? 15.709 2.420 -15.525 1.00 98.06 251 TYR A C 1
ATOM 1935 O O . TYR A 1 251 ? 16.692 2.109 -14.836 1.00 98.06 251 TYR A O 1
ATOM 1943 N N . THR A 1 252 ? 15.476 3.668 -15.901 1.00 97.62 252 THR A N 1
ATOM 1944 C CA . THR A 1 252 ? 16.101 4.841 -15.298 1.00 97.62 252 THR A CA 1
ATOM 1945 C C . THR A 1 252 ? 15.568 5.064 -13.881 1.00 97.62 252 THR A C 1
ATOM 1947 O O . THR A 1 252 ? 14.546 4.506 -13.480 1.00 97.62 252 THR A O 1
ATOM 1950 N N . LYS A 1 253 ? 16.239 5.909 -13.098 1.00 96.50 253 LYS A N 1
ATOM 1951 C CA . LYS A 1 253 ? 15.846 6.249 -11.723 1.00 96.50 253 LYS A CA 1
ATOM 1952 C C . LYS A 1 253 ? 14.366 6.637 -11.593 1.00 96.50 253 LYS A C 1
ATOM 1954 O O . LYS A 1 253 ? 13.749 6.236 -10.616 1.00 96.50 253 LYS A O 1
ATOM 1959 N N . TYR A 1 254 ? 13.809 7.402 -12.532 1.00 96.56 254 TYR A N 1
ATOM 1960 C CA . TYR A 1 254 ? 12.415 7.863 -12.477 1.00 96.56 254 TYR A CA 1
ATOM 1961 C C . TYR A 1 254 ? 11.377 6.805 -12.878 1.00 96.56 254 TYR A C 1
ATOM 1963 O O . TYR A 1 254 ? 10.195 7.022 -12.643 1.00 96.56 254 TYR A O 1
ATOM 1971 N N . LEU A 1 255 ? 11.806 5.660 -13.414 1.00 97.00 255 LEU A N 1
ATOM 1972 C CA . LEU A 1 255 ? 10.960 4.487 -13.684 1.00 97.00 255 LEU A CA 1
ATOM 1973 C C . LEU A 1 255 ? 10.977 3.462 -12.535 1.00 97.00 255 LEU A C 1
ATOM 1975 O O . LEU A 1 255 ? 10.545 2.327 -12.710 1.00 97.00 255 LEU A O 1
ATOM 1979 N N . ASN A 1 256 ? 11.518 3.836 -11.373 1.00 96.19 256 ASN A N 1
ATOM 1980 C CA . ASN A 1 256 ? 11.533 3.010 -10.169 1.00 96.19 256 ASN A CA 1
ATOM 1981 C C . ASN A 1 256 ? 10.806 3.750 -9.042 1.00 96.19 256 ASN A C 1
ATOM 1983 O O . ASN A 1 256 ? 11.077 4.931 -8.802 1.00 96.19 256 ASN A O 1
ATOM 1987 N N . ALA A 1 257 ? 9.954 3.047 -8.297 1.00 92.88 257 ALA A N 1
ATOM 1988 C CA . ALA A 1 257 ? 9.435 3.568 -7.037 1.00 92.88 257 ALA A CA 1
ATOM 1989 C C . ALA A 1 257 ? 10.549 3.814 -6.005 1.00 92.88 257 ALA A C 1
ATOM 1991 O O . ALA A 1 257 ? 11.609 3.181 -6.012 1.00 92.88 257 ALA A O 1
ATOM 1992 N N . VAL A 1 258 ? 10.286 4.743 -5.085 1.00 90.50 258 VAL A N 1
ATOM 1993 C CA . VAL A 1 258 ? 11.190 5.100 -3.988 1.00 90.50 258 VAL A CA 1
ATOM 1994 C C . VAL A 1 258 ? 10.555 4.674 -2.677 1.00 90.50 258 VAL A C 1
ATOM 1996 O O . VAL A 1 258 ? 9.452 5.099 -2.360 1.00 90.50 258 VAL A O 1
ATOM 1999 N N . ILE A 1 259 ? 11.280 3.864 -1.911 1.00 88.31 259 ILE A N 1
ATOM 2000 C CA . ILE A 1 259 ? 10.834 3.387 -0.597 1.00 88.31 259 ILE A CA 1
ATOM 2001 C C . ILE A 1 259 ? 11.200 4.343 0.544 1.00 88.31 259 ILE A C 1
ATOM 2003 O O . ILE A 1 259 ? 10.684 4.242 1.649 1.00 88.31 259 ILE A O 1
ATOM 2007 N N . GLU A 1 260 ? 12.108 5.284 0.277 1.00 93.12 260 GLU A N 1
ATOM 2008 C CA . GLU A 1 260 ? 12.526 6.326 1.214 1.00 93.12 260 GLU A CA 1
ATOM 2009 C C . GLU A 1 260 ? 11.459 7.428 1.282 1.00 93.12 260 GLU A C 1
ATOM 2011 O O . GLU A 1 260 ? 11.632 8.530 0.747 1.00 93.12 260 GLU A O 1
ATOM 2016 N N . VAL A 1 261 ? 10.338 7.096 1.921 1.00 96.31 261 VAL A N 1
ATOM 2017 C CA . VAL A 1 261 ? 9.193 7.979 2.160 1.00 96.31 261 VAL A CA 1
ATOM 2018 C C . VAL A 1 261 ? 8.743 7.885 3.613 1.00 96.31 261 VAL A C 1
ATOM 2020 O O . VAL A 1 261 ? 9.013 6.892 4.285 1.00 96.31 261 VAL A O 1
ATOM 2023 N N . ASP A 1 262 ? 8.031 8.916 4.063 1.00 97.81 262 ASP A N 1
ATOM 2024 C CA . ASP A 1 262 ? 7.304 8.917 5.330 1.00 97.81 262 ASP A CA 1
ATOM 2025 C C . ASP A 1 262 ? 5.813 9.150 5.047 1.00 97.81 262 ASP A C 1
ATOM 2027 O O . ASP A 1 262 ? 5.355 10.288 4.874 1.00 97.81 262 ASP A O 1
ATOM 2031 N N . MET A 1 263 ? 5.057 8.060 4.931 1.00 98.19 263 MET A N 1
ATOM 2032 C CA . MET A 1 263 ? 3.641 8.073 4.551 1.00 98.19 263 MET A CA 1
ATOM 2033 C C . MET A 1 263 ? 2.845 7.089 5.402 1.00 98.19 263 MET A C 1
ATOM 2035 O O . MET A 1 263 ? 3.358 6.034 5.757 1.00 98.19 263 MET A O 1
ATOM 2039 N N . ALA A 1 264 ? 1.593 7.416 5.713 1.00 98.69 264 ALA A N 1
ATOM 2040 C CA . ALA A 1 264 ? 0.686 6.530 6.437 1.00 98.69 264 ALA A CA 1
ATOM 2041 C C . ALA A 1 264 ? -0.722 6.574 5.847 1.00 98.69 264 ALA A C 1
ATOM 2043 O O . ALA A 1 264 ? -1.128 7.579 5.259 1.00 98.69 264 ALA A O 1
ATOM 2044 N N . ALA A 1 265 ? -1.467 5.490 6.030 1.00 98.88 265 ALA A N 1
ATOM 2045 C CA . ALA A 1 265 ? -2.875 5.405 5.673 1.00 98.88 265 ALA A CA 1
ATOM 2046 C C . ALA A 1 265 ? -3.626 4.508 6.660 1.00 98.88 265 ALA A C 1
ATOM 2048 O O . ALA A 1 265 ? -3.037 3.602 7.257 1.00 98.88 265 ALA A O 1
ATOM 2049 N N . ALA A 1 266 ? -4.921 4.760 6.818 1.00 98.94 266 ALA A N 1
ATOM 2050 C CA . ALA A 1 266 ? -5.814 3.889 7.565 1.00 98.94 266 ALA A CA 1
ATOM 2051 C C . ALA A 1 266 ? -7.202 3.839 6.929 1.00 98.94 266 ALA A C 1
ATOM 2053 O O . ALA A 1 266 ? -7.651 4.825 6.344 1.00 98.94 266 ALA A O 1
ATOM 2054 N N . VAL A 1 267 ? -7.881 2.705 7.090 1.00 98.88 267 VAL A N 1
ATOM 2055 C CA . VAL A 1 267 ? -9.295 2.518 6.748 1.00 98.88 267 VAL A CA 1
ATOM 2056 C C . VAL A 1 267 ? -10.039 1.843 7.897 1.00 98.88 267 VAL A C 1
ATOM 2058 O O . VAL A 1 267 ? -9.476 1.020 8.623 1.00 98.88 267 VAL A O 1
ATOM 2061 N N . VAL A 1 268 ? -11.314 2.191 8.056 1.00 98.94 268 VAL A N 1
ATOM 2062 C CA . VAL A 1 268 ? -12.235 1.560 9.006 1.00 98.94 268 VAL A CA 1
ATOM 2063 C C . VAL A 1 268 ? -13.220 0.696 8.230 1.00 98.94 268 VAL A C 1
ATOM 2065 O O . VAL A 1 268 ? -13.852 1.168 7.282 1.00 98.94 268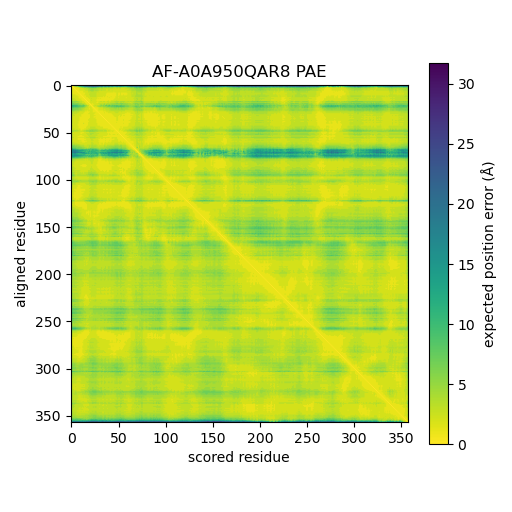 VAL A O 1
ATOM 2068 N N . MET A 1 269 ? -13.363 -0.557 8.651 1.00 98.88 269 MET A N 1
ATOM 2069 C CA . MET A 1 269 ? -14.341 -1.504 8.118 1.00 98.88 269 MET A CA 1
ATOM 2070 C C . MET A 1 269 ? -15.296 -1.951 9.216 1.00 98.88 269 MET A C 1
ATOM 2072 O O . MET A 1 269 ? -14.905 -2.075 10.375 1.00 98.88 269 MET A O 1
ATOM 2076 N N . THR A 1 270 ? -16.549 -2.209 8.860 1.00 98.81 270 THR A N 1
ATOM 2077 C CA . THR A 1 270 ? -17.550 -2.699 9.808 1.00 98.81 270 THR A CA 1
ATOM 2078 C C . THR A 1 270 ? -18.636 -3.523 9.118 1.00 98.81 270 THR A C 1
ATOM 2080 O O . THR A 1 270 ? -18.732 -3.525 7.891 1.00 98.81 270 THR A O 1
ATOM 2083 N N . SER A 1 271 ? -19.456 -4.233 9.891 1.00 98.69 271 SER A N 1
ATOM 2084 C CA . SER A 1 271 ? -20.717 -4.787 9.398 1.00 98.69 271 SER A CA 1
ATOM 2085 C C . SER A 1 271 ? -21.765 -3.686 9.203 1.00 98.69 271 SER A C 1
ATOM 2087 O O . SER A 1 271 ? -21.788 -2.689 9.927 1.00 98.69 271 SER A O 1
ATOM 2089 N N . VAL A 1 272 ? -22.701 -3.880 8.272 1.00 98.50 272 VAL A N 1
ATOM 2090 C CA . VAL A 1 272 ? -23.867 -2.990 8.103 1.00 98.50 272 VAL A CA 1
ATOM 2091 C C . VAL A 1 272 ? -24.646 -2.809 9.415 1.00 98.50 272 VAL A C 1
ATOM 2093 O O . VAL A 1 272 ? -25.103 -1.706 9.721 1.00 98.50 272 VAL A O 1
ATOM 2096 N N . ALA A 1 273 ? -24.782 -3.866 10.222 1.00 98.31 273 ALA A N 1
ATOM 2097 C CA . ALA A 1 273 ? -25.394 -3.800 11.548 1.00 98.31 273 ALA A CA 1
ATOM 2098 C C . ALA A 1 273 ? -24.685 -2.793 12.457 1.00 98.31 273 ALA A C 1
ATOM 2100 O O . ALA A 1 273 ? -25.339 -1.909 13.018 1.00 98.31 273 ALA A O 1
ATOM 2101 N N . LYS A 1 274 ? -23.356 -2.893 12.581 1.00 98.56 274 LYS A N 1
ATOM 2102 C CA . LYS A 1 274 ? -22.592 -1.970 13.421 1.00 98.56 274 LYS A CA 1
ATOM 2103 C C . LYS A 1 274 ? -22.526 -0.568 12.856 1.00 98.56 274 LYS A C 1
ATOM 2105 O O . LYS A 1 274 ? -22.628 0.373 13.637 1.00 98.56 274 LYS A O 1
ATOM 2110 N N . ALA A 1 275 ? -22.448 -0.402 11.539 1.00 98.62 275 ALA A N 1
ATOM 2111 C CA . ALA A 1 275 ? -22.528 0.919 10.930 1.00 98.62 275 ALA A CA 1
ATOM 2112 C C . ALA A 1 275 ? -23.817 1.651 11.346 1.00 98.62 275 ALA A C 1
ATOM 2114 O O . ALA A 1 275 ? -23.764 2.808 11.768 1.00 98.62 275 ALA A O 1
ATOM 2115 N N . ARG A 1 276 ? -24.964 0.956 11.326 1.00 98.44 276 ARG A N 1
ATOM 2116 C CA . ARG A 1 276 ? -26.250 1.504 11.794 1.00 98.44 276 ARG A CA 1
ATOM 2117 C C . ARG A 1 276 ? -26.259 1.788 13.288 1.00 98.44 276 ARG A C 1
ATOM 2119 O O . ARG A 1 276 ? -26.693 2.863 13.691 1.00 98.44 276 ARG A O 1
ATOM 2126 N N . GLU A 1 277 ? -25.780 0.851 14.104 1.00 98.56 277 GLU A N 1
ATOM 2127 C CA . GLU A 1 277 ? -25.723 1.012 15.563 1.00 98.56 277 GLU A CA 1
ATOM 2128 C C . GLU A 1 277 ? -24.881 2.229 15.976 1.00 98.56 277 GLU A C 1
ATOM 2130 O O . GLU A 1 277 ? -25.277 3.001 16.848 1.00 98.56 277 GLU A O 1
ATOM 2135 N N . LEU A 1 278 ? -23.743 2.432 15.308 1.00 98.62 278 LEU A N 1
ATOM 2136 C CA . LEU A 1 278 ? -22.824 3.543 15.554 1.00 98.62 278 LEU A CA 1
ATOM 2137 C C . LEU A 1 278 ? -23.305 4.861 14.922 1.00 98.62 278 LEU A C 1
ATOM 2139 O O . LEU A 1 278 ? -22.682 5.905 15.126 1.00 98.62 278 LEU A O 1
ATOM 2143 N N . GLY A 1 279 ? -24.415 4.845 14.177 1.00 98.56 279 GLY A N 1
ATOM 2144 C CA . GLY A 1 279 ? -24.969 6.022 13.510 1.00 98.56 279 GLY A CA 1
ATOM 2145 C C . GLY A 1 279 ? -24.104 6.544 12.360 1.00 98.56 279 GLY A C 1
ATOM 2146 O O . GLY A 1 279 ? -24.119 7.745 12.102 1.00 98.56 279 GLY A O 1
ATOM 2147 N N . ILE A 1 280 ? -23.341 5.670 11.697 1.00 98.75 280 ILE A N 1
ATOM 2148 C CA . ILE A 1 280 ? -22.539 6.007 10.514 1.00 98.75 280 ILE A CA 1
ATOM 2149 C C . ILE A 1 280 ? -23.498 6.258 9.338 1.00 98.75 280 ILE A C 1
ATOM 2151 O O . ILE A 1 280 ? -24.257 5.348 8.988 1.00 98.75 280 ILE A O 1
ATOM 2155 N N . PRO A 1 281 ? -23.474 7.442 8.697 1.00 98.44 281 PRO A N 1
ATOM 2156 C CA . PRO A 1 281 ? -24.327 7.737 7.546 1.00 98.44 281 PRO A CA 1
ATOM 2157 C C . PRO A 1 281 ? -24.115 6.738 6.403 1.00 98.44 281 PRO A C 1
ATOM 2159 O O . PRO A 1 281 ? -22.975 6.479 6.023 1.00 98.44 281 PRO A O 1
ATOM 2162 N N . GLU A 1 282 ? -25.199 6.227 5.805 1.00 97.94 282 GLU A N 1
ATOM 2163 C CA . GLU A 1 282 ? -25.109 5.284 4.672 1.00 97.94 282 GLU A CA 1
ATOM 2164 C C . GLU A 1 282 ? -24.365 5.883 3.461 1.00 97.94 282 GLU A C 1
ATOM 2166 O O . GLU A 1 282 ? -23.767 5.147 2.684 1.00 97.94 282 GLU A O 1
ATOM 2171 N N . SER A 1 283 ? -24.313 7.218 3.333 1.00 98.00 283 SER A N 1
ATOM 2172 C CA . SER A 1 283 ? -23.519 7.919 2.310 1.00 98.00 283 SER A CA 1
ATOM 2173 C C . SER A 1 283 ? -22.008 7.695 2.423 1.00 98.00 283 SER A C 1
ATOM 2175 O O . SER A 1 283 ? -21.287 7.991 1.476 1.00 98.00 283 SER A O 1
ATOM 2177 N N . ASN A 1 284 ? -21.528 7.212 3.572 1.00 97.94 284 ASN A N 1
ATOM 2178 C CA . ASN A 1 284 ? -20.113 6.931 3.812 1.00 97.94 284 ASN A CA 1
ATOM 2179 C C . ASN A 1 284 ? -19.766 5.455 3.574 1.00 97.94 284 ASN A C 1
ATOM 2181 O O . ASN A 1 284 ? -18.610 5.072 3.733 1.00 97.94 284 ASN A O 1
ATOM 2185 N N . TRP A 1 285 ? -20.749 4.609 3.253 1.00 98.50 285 TRP A N 1
ATOM 2186 C CA . TRP A 1 285 ? -20.538 3.172 3.125 1.00 98.50 285 TRP A CA 1
ATOM 2187 C C . TRP A 1 285 ? -20.075 2.824 1.712 1.00 98.50 285 TRP A C 1
ATOM 2189 O O . TRP A 1 285 ? -20.774 3.080 0.733 1.00 98.50 285 TRP A O 1
ATOM 2199 N N . VAL A 1 286 ? -18.918 2.177 1.619 1.00 98.56 286 VAL A N 1
ATOM 2200 C CA . VAL A 1 286 ? -18.372 1.623 0.379 1.00 98.56 286 VAL A CA 1
ATOM 2201 C C . VAL A 1 286 ? -18.339 0.102 0.499 1.00 98.56 286 VAL A C 1
ATOM 2203 O O . VAL A 1 286 ? -17.733 -0.452 1.418 1.00 98.56 286 VAL A O 1
ATOM 2206 N N . TYR A 1 287 ? -19.011 -0.580 -0.424 1.00 98.19 287 TYR A N 1
ATOM 2207 C CA . TYR A 1 287 ? -19.117 -2.037 -0.438 1.00 98.19 287 TYR A CA 1
ATOM 2208 C C . TYR A 1 287 ? -17.969 -2.665 -1.228 1.00 98.19 287 TYR A C 1
ATOM 2210 O O . TYR A 1 287 ? -17.588 -2.181 -2.294 1.00 98.19 287 TYR A O 1
ATOM 2218 N N . LEU A 1 288 ? -17.457 -3.792 -0.733 1.00 97.25 288 LEU A N 1
ATOM 2219 C CA . LEU A 1 288 ? -16.529 -4.635 -1.482 1.00 97.25 288 LEU A CA 1
ATOM 2220 C C . LEU A 1 288 ? -17.331 -5.598 -2.368 1.00 97.25 288 LEU A C 1
ATOM 2222 O O . LEU A 1 288 ? -17.678 -6.696 -1.941 1.00 97.25 288 LEU A O 1
ATOM 2226 N N . HIS A 1 289 ? -17.656 -5.168 -3.589 1.00 97.12 289 HIS A N 1
ATOM 2227 C CA . HIS A 1 289 ? -18.481 -5.952 -4.521 1.00 97.12 289 HIS A CA 1
ATOM 2228 C C . HIS A 1 289 ? -17.783 -7.207 -5.058 1.00 97.12 289 HIS A C 1
ATOM 2230 O O . HIS A 1 289 ? -18.435 -8.207 -5.338 1.00 97.12 289 HIS A O 1
ATOM 2236 N N . GLY A 1 290 ? -16.457 -7.184 -5.164 1.00 97.31 290 GLY A N 1
ATOM 2237 C CA . GLY A 1 290 ? -15.683 -8.326 -5.625 1.00 97.31 290 GLY A CA 1
ATOM 2238 C C . GLY A 1 290 ? -14.226 -8.219 -5.214 1.00 97.31 290 GLY A C 1
ATOM 2239 O O . GLY A 1 290 ? -13.669 -7.125 -5.140 1.00 97.31 290 GLY A O 1
ATOM 2240 N N . CYS A 1 291 ? -13.606 -9.359 -4.923 1.00 97.25 291 CYS A N 1
ATOM 2241 C CA . CYS A 1 291 ? -12.203 -9.422 -4.539 1.00 97.25 291 CYS A CA 1
ATOM 2242 C C . CYS A 1 291 ? -11.576 -10.780 -4.876 1.00 97.25 291 CYS A C 1
ATOM 2244 O O . CYS A 1 291 ? -12.259 -11.770 -5.151 1.00 97.25 291 CYS A O 1
ATOM 2246 N N . GLY A 1 292 ? -10.248 -10.841 -4.856 1.00 96.25 292 GLY A N 1
ATOM 2247 C CA . GLY A 1 292 ? -9.521 -12.081 -5.067 1.00 96.25 292 GLY A CA 1
ATOM 2248 C C . GLY A 1 292 ? -8.063 -11.967 -4.653 1.00 96.25 292 GLY A C 1
ATOM 2249 O O . GLY A 1 292 ? -7.423 -10.946 -4.883 1.00 96.25 292 GLY A O 1
ATOM 2250 N N . ASP A 1 293 ? -7.548 -13.057 -4.094 1.00 96.06 293 ASP A N 1
ATOM 2251 C CA . ASP A 1 293 ? -6.146 -13.228 -3.738 1.00 96.06 293 ASP A CA 1
ATOM 2252 C C . ASP A 1 293 ? -5.616 -14.486 -4.426 1.00 96.06 293 ASP A C 1
ATOM 2254 O O . ASP A 1 293 ? -6.256 -15.541 -4.406 1.00 96.06 293 ASP A O 1
ATOM 2258 N N . ALA A 1 294 ? -4.448 -14.377 -5.052 1.00 95.62 294 ALA A N 1
ATOM 2259 C CA . ALA A 1 294 ? -3.751 -15.503 -5.656 1.00 95.62 294 ALA A CA 1
ATOM 2260 C C . ALA A 1 294 ? -2.242 -15.270 -5.606 1.00 95.62 294 ALA A C 1
ATOM 2262 O O . ALA A 1 294 ? -1.771 -14.132 -5.613 1.00 95.62 294 ALA A O 1
ATOM 2263 N N . ALA A 1 295 ? -1.487 -16.363 -5.600 1.00 92.88 295 ALA A N 1
ATOM 2264 C CA . ALA A 1 295 ? -0.045 -16.337 -5.767 1.00 92.88 295 ALA A CA 1
ATOM 2265 C C . ALA A 1 295 ? 0.309 -16.873 -7.154 1.00 92.88 295 ALA A C 1
ATOM 2267 O O . ALA A 1 295 ? -0.197 -17.911 -7.580 1.00 92.88 295 ALA A O 1
ATOM 2268 N N . ASP A 1 296 ? 1.192 -16.163 -7.849 1.00 94.00 296 ASP A N 1
ATOM 2269 C CA . ASP A 1 296 ? 1.906 -16.735 -8.988 1.00 94.00 296 ASP A CA 1
ATOM 2270 C C . ASP A 1 296 ? 2.974 -17.720 -8.480 1.00 94.00 296 ASP A C 1
ATOM 2272 O O . ASP A 1 296 ? 3.180 -17.862 -7.268 1.00 94.00 296 ASP A O 1
ATOM 2276 N N . ILE A 1 297 ? 3.702 -18.361 -9.396 1.00 94.88 297 ILE A N 1
ATOM 2277 C CA . ILE A 1 297 ? 4.899 -19.116 -9.019 1.00 94.88 297 ILE A CA 1
ATOM 2278 C C . ILE A 1 297 ? 5.849 -18.162 -8.284 1.00 94.88 297 ILE A C 1
ATOM 2280 O O . ILE A 1 297 ? 6.212 -17.089 -8.792 1.00 94.88 297 ILE A O 1
ATOM 2284 N N . TRP A 1 298 ? 6.180 -18.547 -7.049 1.00 92.19 298 TRP A N 1
ATOM 2285 C CA . TRP A 1 298 ? 6.850 -17.677 -6.091 1.00 92.19 298 TRP A CA 1
ATOM 2286 C C . TRP A 1 298 ? 8.242 -17.280 -6.563 1.00 92.19 298 TRP A C 1
ATOM 2288 O O . TRP A 1 298 ? 8.577 -16.096 -6.580 1.00 92.19 298 TRP A O 1
ATOM 2298 N N . ASN A 1 299 ? 9.028 -18.270 -6.981 1.00 93.75 299 ASN A N 1
ATOM 2299 C CA . ASN A 1 299 ? 10.380 -18.061 -7.462 1.00 93.75 299 ASN A CA 1
ATOM 2300 C C . ASN A 1 299 ? 10.358 -17.641 -8.928 1.00 93.75 299 ASN A C 1
ATOM 2302 O O . ASN A 1 299 ? 9.733 -18.271 -9.782 1.00 93.75 299 ASN A O 1
ATOM 2306 N N . VAL A 1 300 ? 11.048 -16.544 -9.224 1.00 93.31 300 VAL A N 1
ATOM 2307 C CA . VAL A 1 300 ? 11.022 -15.921 -10.547 1.00 93.31 300 VAL A CA 1
ATOM 2308 C C . VAL A 1 300 ? 11.669 -16.844 -11.565 1.00 93.31 300 VAL A C 1
ATOM 2310 O O . VAL A 1 300 ? 11.127 -16.999 -12.653 1.00 93.31 300 VAL A O 1
ATOM 2313 N N . SER A 1 301 ? 12.755 -17.529 -11.199 1.00 94.69 301 SER A N 1
ATOM 2314 C CA . SER A 1 301 ? 13.444 -18.476 -12.085 1.00 94.69 301 SER A CA 1
ATOM 2315 C C . SER A 1 301 ? 12.588 -19.663 -12.539 1.00 94.69 301 SER A C 1
ATOM 2317 O O . SER A 1 301 ? 12.962 -20.356 -13.480 1.00 94.69 301 SER A O 1
ATOM 2319 N N . GLU A 1 302 ? 11.468 -19.922 -11.863 1.00 95.44 302 GLU A N 1
ATOM 2320 C CA . GLU A 1 302 ? 10.562 -21.042 -12.141 1.00 95.44 302 GLU A CA 1
ATOM 2321 C C . GLU A 1 302 ? 9.338 -20.617 -12.965 1.00 95.44 302 GLU A C 1
ATOM 2323 O O . GLU A 1 302 ? 8.522 -21.453 -13.358 1.00 95.44 302 GLU A O 1
ATOM 2328 N N . ARG A 1 303 ? 9.188 -19.317 -13.249 1.00 95.62 303 ARG A N 1
ATOM 2329 C CA . ARG A 1 303 ? 8.077 -18.820 -14.061 1.00 95.62 303 ARG A CA 1
ATOM 2330 C C . ARG A 1 303 ? 8.228 -19.245 -15.515 1.00 95.62 303 ARG A C 1
ATOM 2332 O O . ARG A 1 303 ? 9.308 -19.207 -16.095 1.00 95.62 303 ARG A O 1
ATOM 2339 N N . VAL A 1 304 ? 7.093 -19.566 -16.134 1.00 95.12 304 VAL A N 1
ATOM 2340 C CA . VAL A 1 304 ? 7.017 -19.982 -17.546 1.00 95.12 304 VAL A CA 1
ATOM 2341 C C . VAL A 1 304 ? 7.522 -18.887 -18.494 1.00 95.12 304 VAL A C 1
ATOM 2343 O O . VAL A 1 304 ? 8.103 -19.177 -19.536 1.00 95.12 304 VAL A O 1
ATOM 2346 N N . ASN A 1 305 ? 7.273 -17.623 -18.153 1.00 96.62 305 ASN A N 1
ATOM 2347 C CA . ASN A 1 305 ? 7.765 -16.443 -18.856 1.00 96.62 305 ASN A CA 1
ATOM 2348 C C . ASN A 1 305 ? 7.739 -15.230 -17.909 1.00 96.62 305 ASN A C 1
ATOM 2350 O O . ASN A 1 305 ? 7.252 -15.326 -16.782 1.00 96.62 305 ASN A O 1
ATOM 2354 N N . TYR A 1 306 ? 8.223 -14.081 -18.386 1.00 97.62 306 TYR A N 1
ATOM 2355 C CA . TYR A 1 306 ? 8.252 -12.834 -17.612 1.00 97.62 306 TYR A CA 1
ATOM 2356 C C . TYR A 1 306 ? 7.331 -11.733 -18.165 1.00 97.62 306 TYR A C 1
ATOM 2358 O O . TYR A 1 306 ? 7.553 -10.558 -17.909 1.00 97.62 306 TYR A O 1
ATOM 2366 N N . HIS A 1 307 ? 6.312 -12.082 -18.949 1.00 97.06 307 HIS A N 1
ATOM 2367 C CA . HIS A 1 307 ? 5.416 -11.111 -19.597 1.00 97.06 307 HIS A CA 1
ATOM 2368 C C . HIS A 1 307 ? 3.928 -11.470 -19.430 1.00 97.06 307 HIS A C 1
ATOM 2370 O O . HIS A 1 307 ? 3.081 -11.084 -20.237 1.00 97.06 307 HIS A O 1
ATOM 2376 N N . SER A 1 308 ? 3.606 -12.283 -18.427 1.00 96.56 308 SER A N 1
ATOM 2377 C CA . SER A 1 308 ? 2.237 -12.646 -18.058 1.00 96.56 308 SER A CA 1
ATOM 2378 C C . SER A 1 308 ? 2.163 -12.966 -16.571 1.00 96.56 308 SER A C 1
ATOM 2380 O O . SER A 1 308 ? 3.184 -13.263 -15.944 1.00 96.56 308 SER A O 1
ATOM 2382 N N . SER A 1 309 ? 0.953 -12.921 -16.019 1.00 97.31 309 SER A N 1
ATOM 2383 C CA . SER A 1 309 ? 0.681 -13.418 -14.672 1.00 97.31 309 SER A CA 1
ATOM 2384 C C . SER A 1 309 ? -0.665 -14.143 -14.629 1.00 97.31 309 SER A C 1
ATOM 2386 O O . SER A 1 309 ? -1.721 -13.507 -14.556 1.00 97.31 309 SER A O 1
ATOM 2388 N N . PRO A 1 310 ? -0.661 -15.489 -14.640 1.00 96.62 310 PRO A N 1
ATOM 2389 C CA . PRO A 1 310 ? -1.882 -16.278 -14.493 1.00 96.62 310 PRO A CA 1
ATOM 2390 C C . PRO A 1 310 ? -2.631 -15.986 -13.186 1.00 96.62 310 PRO A C 1
ATOM 2392 O O . PRO A 1 310 ? -3.858 -16.063 -13.158 1.00 96.62 310 PRO A O 1
ATOM 2395 N N . ALA A 1 311 ? -1.908 -15.622 -12.122 1.00 96.81 311 ALA A N 1
ATOM 2396 C CA . ALA A 1 311 ? -2.499 -15.246 -10.843 1.00 96.81 311 ALA A CA 1
ATOM 2397 C C . ALA A 1 311 ? -3.333 -13.963 -10.956 1.00 96.81 311 ALA A C 1
ATOM 2399 O O . ALA A 1 311 ? -4.483 -13.959 -10.521 1.00 96.81 311 ALA A O 1
ATOM 2400 N N . ILE A 1 312 ? -2.803 -12.917 -11.607 1.00 97.38 312 ILE A N 1
ATOM 2401 C CA . ILE A 1 312 ? -3.544 -11.667 -11.838 1.00 97.38 312 ILE A CA 1
ATOM 2402 C C . ILE A 1 312 ? -4.802 -11.932 -12.678 1.00 97.38 312 ILE A C 1
ATOM 2404 O O . ILE A 1 312 ? -5.892 -11.484 -12.327 1.00 97.38 312 ILE A O 1
ATOM 2408 N N . ARG A 1 313 ? -4.693 -12.744 -13.736 1.00 97.19 313 ARG A N 1
ATOM 2409 C CA . ARG A 1 313 ? -5.853 -13.127 -14.558 1.00 97.19 313 ARG A CA 1
ATOM 2410 C C . ARG A 1 313 ? -6.936 -13.832 -13.745 1.00 97.19 313 ARG A C 1
ATOM 2412 O O . ARG A 1 313 ? -8.127 -13.584 -13.929 1.00 97.19 313 ARG A O 1
ATOM 2419 N N . ALA A 1 314 ? -6.527 -14.743 -12.863 1.00 97.81 314 ALA A N 1
ATOM 2420 C CA . ALA A 1 314 ? -7.446 -15.504 -12.030 1.00 97.81 314 ALA A CA 1
ATOM 2421 C C . ALA A 1 314 ? -8.183 -14.603 -11.028 1.00 97.81 314 ALA A C 1
ATOM 2423 O O . ALA A 1 314 ? -9.400 -14.743 -10.881 1.00 97.81 314 ALA A O 1
ATOM 2424 N N . ILE A 1 315 ? -7.483 -13.664 -10.378 1.00 97.25 315 ILE A N 1
ATOM 2425 C CA . ILE A 1 315 ? -8.123 -12.728 -9.440 1.00 97.25 315 ILE A CA 1
ATOM 2426 C C . ILE A 1 315 ? -9.012 -11.715 -10.160 1.00 97.25 315 ILE A C 1
ATOM 2428 O O . ILE A 1 315 ? -10.085 -11.428 -9.643 1.00 97.25 315 ILE A O 1
ATOM 2432 N N . ALA A 1 316 ? -8.641 -11.252 -11.360 1.00 96.69 316 ALA A N 1
ATOM 2433 C CA . ALA A 1 316 ? -9.478 -10.370 -12.171 1.00 96.69 316 ALA A CA 1
ATOM 2434 C C . ALA A 1 316 ? -10.820 -11.043 -12.483 1.00 96.69 316 ALA A C 1
ATOM 2436 O O . ALA A 1 316 ? -11.880 -10.525 -12.137 1.00 96.69 316 ALA A O 1
ATOM 2437 N N . LYS A 1 317 ? -10.776 -12.268 -13.029 1.00 97.25 317 LYS A N 1
ATOM 2438 C CA . LYS A 1 317 ? -11.979 -13.061 -13.315 1.00 97.25 317 LYS A CA 1
ATOM 2439 C C . LYS A 1 317 ? -12.829 -13.300 -12.064 1.00 97.25 317 LYS A C 1
ATOM 2441 O O . LYS A 1 317 ? -14.054 -13.256 -12.144 1.00 97.25 317 LYS A O 1
ATOM 2446 N N . LYS A 1 318 ? -12.197 -13.589 -10.923 1.00 97.62 318 LYS A N 1
ATOM 2447 C CA . LYS A 1 318 ? -12.907 -13.824 -9.661 1.00 97.62 318 LYS A CA 1
ATOM 2448 C C . LYS A 1 318 ? -13.585 -12.552 -9.146 1.00 97.62 318 LYS A C 1
ATOM 2450 O O . LYS A 1 318 ? -14.762 -12.612 -8.814 1.00 97.62 318 LYS A O 1
ATOM 2455 N N . ALA A 1 319 ? -12.866 -11.432 -9.096 1.00 97.62 319 ALA A N 1
ATOM 2456 C CA . ALA A 1 319 ? -13.387 -10.172 -8.580 1.00 97.62 319 ALA A CA 1
ATOM 2457 C C . ALA A 1 319 ? -14.547 -9.648 -9.441 1.00 97.62 319 ALA A C 1
ATOM 2459 O O . ALA A 1 319 ? -15.608 -9.352 -8.901 1.00 97.62 319 ALA A O 1
ATOM 2460 N N . PHE A 1 320 ? -14.393 -9.638 -10.768 1.00 97.62 320 PHE A N 1
ATOM 2461 C CA . PHE A 1 320 ? -15.466 -9.260 -11.693 1.00 97.62 320 PHE A CA 1
ATOM 2462 C C . PHE A 1 320 ? -16.671 -10.201 -11.612 1.00 97.62 320 PHE A C 1
ATOM 2464 O O . PHE A 1 320 ? -17.802 -9.745 -11.485 1.00 97.62 320 PHE A O 1
ATOM 2471 N N . GLY A 1 321 ? -16.435 -11.516 -11.557 1.00 98.00 321 GLY A N 1
ATOM 2472 C CA . GLY A 1 321 ? -17.512 -12.495 -11.401 1.00 98.00 321 GLY A CA 1
ATOM 2473 C C . GLY A 1 321 ? -18.266 -12.394 -10.069 1.00 98.00 321 GLY A C 1
ATOM 2474 O O . GLY A 1 321 ? -19.445 -12.722 -10.021 1.00 98.00 321 GLY A O 1
ATOM 2475 N N . MET A 1 322 ? -17.615 -11.948 -8.989 1.00 97.81 322 MET A N 1
ATOM 2476 C CA . MET A 1 322 ? -18.286 -11.660 -7.713 1.00 97.81 322 MET A CA 1
ATOM 2477 C C . MET A 1 322 ? -19.120 -10.379 -7.775 1.00 97.81 322 MET A C 1
ATOM 2479 O O . MET A 1 322 ? -20.202 -10.337 -7.193 1.00 97.81 322 MET A O 1
ATOM 2483 N N . ALA A 1 323 ? -18.613 -9.358 -8.469 1.00 97.44 323 ALA A N 1
ATOM 2484 C CA . ALA A 1 323 ? -19.280 -8.071 -8.609 1.00 97.44 323 ALA A CA 1
ATOM 2485 C C . ALA A 1 323 ? -20.421 -8.084 -9.641 1.00 97.44 323 ALA A C 1
ATOM 2487 O O . ALA A 1 323 ? -21.251 -7.181 -9.599 1.00 97.44 323 ALA A O 1
ATOM 2488 N N . ASP A 1 324 ? -20.461 -9.090 -10.523 1.00 97.25 324 ASP A N 1
ATOM 2489 C CA . ASP A 1 324 ? -21.333 -9.142 -11.707 1.00 97.25 324 ASP A CA 1
ATOM 2490 C C . ASP A 1 324 ? -21.130 -7.915 -12.616 1.00 97.25 324 ASP A C 1
ATOM 2492 O O . ASP A 1 324 ? -22.077 -7.264 -13.047 1.00 97.25 324 ASP A O 1
ATOM 2496 N N . LEU A 1 325 ? -19.857 -7.571 -12.844 1.00 96.69 325 LEU A N 1
ATOM 2497 C CA . LEU A 1 325 ? -19.411 -6.428 -13.644 1.00 96.69 325 LEU A CA 1
ATOM 2498 C C . LEU A 1 325 ? -18.298 -6.852 -14.598 1.00 96.69 325 LEU A C 1
ATOM 2500 O O . LEU A 1 325 ? -17.538 -7.771 -14.291 1.00 96.69 325 LEU A O 1
ATOM 2504 N N . ASP A 1 326 ? -18.137 -6.105 -15.683 1.00 95.12 326 ASP A N 1
ATOM 2505 C CA . ASP A 1 326 ? -16.995 -6.200 -16.585 1.00 95.12 326 ASP A CA 1
ATOM 2506 C C . ASP A 1 326 ? -16.077 -4.974 -16.440 1.00 95.12 326 ASP A C 1
ATOM 2508 O O . ASP A 1 326 ? -16.412 -3.973 -15.805 1.00 95.12 326 ASP A O 1
ATOM 2512 N N . ILE A 1 327 ? -14.891 -5.017 -17.062 1.00 94.12 327 ILE A N 1
ATOM 2513 C CA . ILE A 1 327 ? -13.943 -3.891 -17.003 1.00 94.12 327 ILE A CA 1
ATOM 2514 C C . ILE A 1 327 ? -14.537 -2.583 -17.553 1.00 94.12 327 ILE A C 1
ATOM 2516 O O . ILE A 1 327 ? -14.201 -1.509 -17.068 1.00 94.12 327 ILE A O 1
ATOM 2520 N N . GLY A 1 328 ? -15.460 -2.667 -18.517 1.00 94.62 328 GLY A N 1
ATOM 2521 C CA . GLY A 1 328 ? -16.139 -1.500 -19.089 1.00 94.62 328 GLY A CA 1
ATOM 2522 C C . GLY A 1 328 ? -17.074 -0.766 -18.119 1.00 94.62 328 GLY A C 1
ATOM 2523 O O . GLY A 1 328 ? -17.443 0.372 -18.394 1.00 94.62 328 GLY A O 1
ATOM 2524 N N . ASP A 1 329 ? -17.431 -1.387 -16.992 1.00 95.81 329 ASP A N 1
ATOM 2525 C CA . ASP A 1 329 ? -18.265 -0.780 -15.949 1.00 95.81 329 ASP A CA 1
ATOM 2526 C C . ASP A 1 329 ? -17.433 -0.018 -14.901 1.00 95.81 329 ASP A C 1
ATOM 2528 O O . ASP A 1 329 ? -17.972 0.692 -14.047 1.00 95.81 329 ASP A O 1
ATOM 2532 N N . VAL A 1 330 ? -16.105 -0.161 -14.938 1.00 95.94 330 VAL A N 1
ATOM 2533 C CA . VAL A 1 330 ? -15.196 0.425 -13.951 1.00 95.94 330 VAL A CA 1
ATOM 2534 C C . VAL A 1 330 ? -14.890 1.874 -14.312 1.00 95.94 330 VAL A C 1
ATOM 2536 O O . VAL A 1 330 ? -14.287 2.164 -15.337 1.00 95.94 330 VAL A O 1
ATOM 2539 N N . SER A 1 331 ? -15.273 2.802 -13.434 1.00 95.88 331 SER A N 1
ATOM 2540 C CA . SER A 1 331 ? -15.019 4.238 -13.637 1.00 95.88 331 SER A CA 1
ATOM 2541 C C . SER A 1 331 ? -13.635 4.709 -13.183 1.00 95.88 331 SER A C 1
ATOM 2543 O O . SER A 1 331 ? -13.170 5.744 -13.646 1.00 95.88 331 SER A O 1
ATOM 2545 N N . PHE A 1 332 ? -13.000 4.000 -12.244 1.00 95.88 332 PHE A N 1
ATOM 2546 C CA . PHE A 1 332 ? -11.700 4.374 -11.683 1.00 95.88 332 PHE A CA 1
ATOM 2547 C C . PHE A 1 332 ? -10.845 3.139 -11.439 1.00 95.88 332 PHE A C 1
ATOM 2549 O O . PHE A 1 332 ? -11.327 2.141 -10.901 1.00 95.88 332 PHE A O 1
ATOM 2556 N N . ILE A 1 333 ? -9.566 3.235 -11.793 1.00 95.38 333 ILE A N 1
ATO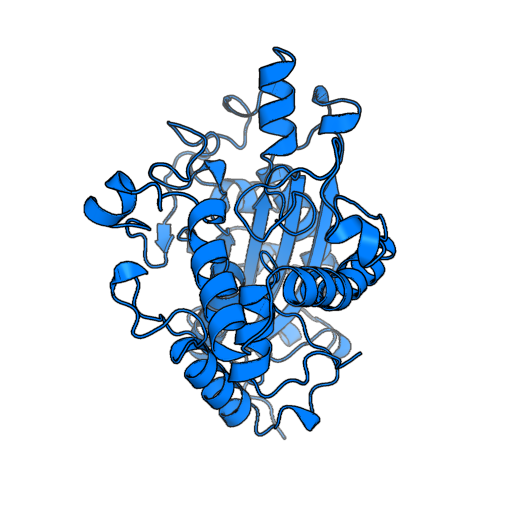M 2557 C CA . ILE A 1 333 ? -8.603 2.145 -11.689 1.00 95.38 333 ILE A CA 1
ATOM 2558 C C . ILE A 1 333 ? -7.375 2.651 -10.928 1.00 95.38 333 ILE A C 1
ATOM 2560 O O . ILE A 1 333 ? -6.766 3.646 -11.309 1.00 95.38 333 ILE A O 1
ATOM 2564 N N . ASP A 1 334 ? -6.984 1.927 -9.881 1.00 95.69 334 ASP A N 1
ATOM 2565 C CA . ASP A 1 334 ? -5.672 2.060 -9.247 1.00 95.69 334 ASP A CA 1
ATOM 2566 C C . ASP A 1 334 ? -4.923 0.733 -9.427 1.00 95.69 334 ASP A C 1
ATOM 2568 O O . ASP A 1 334 ? -5.300 -0.299 -8.865 1.00 95.69 334 ASP A O 1
ATOM 2572 N N . LEU A 1 335 ? -3.899 0.741 -10.286 1.00 95.25 335 LEU A N 1
ATOM 2573 C CA . LEU A 1 335 ? -2.999 -0.394 -10.478 1.00 95.25 335 LEU A CA 1
ATOM 2574 C C . LEU A 1 335 ? -1.682 -0.142 -9.749 1.00 95.25 335 LEU A C 1
ATOM 2576 O O . LEU A 1 335 ? -1.029 0.891 -9.927 1.00 95.25 335 LEU A O 1
ATOM 2580 N N . TYR A 1 336 ? -1.233 -1.153 -9.004 1.00 95.62 336 TYR A N 1
ATOM 2581 C CA . TYR A 1 336 ? 0.067 -1.130 -8.345 1.00 95.62 336 TYR A CA 1
ATOM 2582 C C . TYR A 1 336 ? 1.203 -0.878 -9.351 1.00 95.62 336 TYR A C 1
ATOM 2584 O O . TYR A 1 336 ? 1.407 -1.650 -10.289 1.00 95.62 336 TYR A O 1
ATOM 2592 N N . SER A 1 337 ? 1.974 0.188 -9.124 1.00 95.25 337 SER A N 1
ATOM 2593 C CA . SER A 1 337 ? 2.800 0.823 -10.162 1.00 95.25 337 SER A CA 1
ATOM 2594 C C . SER A 1 337 ? 4.267 1.044 -9.771 1.00 95.25 337 SER A C 1
ATOM 2596 O O . SER A 1 337 ? 4.921 1.963 -10.257 1.00 95.25 337 SER A O 1
ATOM 2598 N N . CYS A 1 338 ? 4.846 0.175 -8.932 1.00 95.31 338 CYS A N 1
ATOM 2599 C CA . CYS A 1 338 ? 6.269 0.298 -8.568 1.00 95.31 338 CYS A CA 1
ATOM 2600 C C . CYS A 1 338 ? 7.235 0.213 -9.758 1.00 95.31 338 CYS A C 1
ATOM 2602 O O . CYS A 1 338 ? 8.314 0.812 -9.715 1.00 95.31 338 CYS A O 1
ATOM 2604 N N . PHE A 1 339 ? 6.849 -0.545 -10.787 1.00 97.31 339 PHE A N 1
ATOM 2605 C CA . PHE A 1 339 ? 7.592 -0.730 -12.027 1.00 97.31 339 PHE A CA 1
ATOM 2606 C C . PHE A 1 339 ? 6.614 -0.788 -13.212 1.00 97.31 339 PHE A C 1
ATOM 2608 O O . PHE A 1 339 ? 5.566 -1.425 -13.075 1.00 97.31 339 PHE A O 1
ATOM 2615 N N . PRO A 1 340 ? 6.959 -0.212 -14.378 1.00 97.62 340 PRO A N 1
ATOM 2616 C CA . PRO A 1 340 ? 6.107 -0.234 -15.568 1.00 97.62 340 PRO A CA 1
ATOM 2617 C C . PRO A 1 340 ? 5.619 -1.621 -15.991 1.00 97.62 340 PRO A C 1
ATOM 2619 O O . PRO A 1 340 ? 4.420 -1.798 -16.188 1.00 97.62 340 PRO A O 1
ATOM 2622 N N . SER A 1 341 ? 6.498 -2.627 -16.029 1.00 98.00 341 SER A N 1
ATOM 2623 C CA . SER A 1 341 ? 6.104 -4.010 -16.344 1.00 98.00 341 SER A CA 1
ATOM 2624 C C . SER A 1 341 ? 4.966 -4.562 -15.481 1.00 98.00 341 SER A C 1
ATOM 2626 O O . SER A 1 341 ? 4.150 -5.326 -15.989 1.00 98.00 341 SER A O 1
ATOM 2628 N N . ALA A 1 342 ? 4.877 -4.184 -14.200 1.00 97.25 342 ALA A N 1
ATOM 2629 C CA . ALA A 1 342 ? 3.798 -4.640 -13.325 1.00 97.25 342 ALA A CA 1
ATOM 2630 C C . ALA A 1 342 ? 2.443 -4.079 -13.781 1.00 97.25 342 ALA A C 1
ATOM 2632 O O . ALA A 1 342 ? 1.451 -4.804 -13.788 1.00 97.25 342 ALA A O 1
ATOM 2633 N N . VAL A 1 343 ? 2.431 -2.821 -14.230 1.00 97.75 343 VAL A N 1
ATOM 2634 C CA . VAL A 1 343 ? 1.242 -2.159 -14.774 1.00 97.75 343 VAL A CA 1
ATOM 2635 C C . VAL A 1 343 ? 0.892 -2.726 -16.147 1.00 97.75 343 VAL A C 1
ATOM 2637 O O . VAL A 1 343 ? -0.253 -3.097 -16.351 1.00 97.75 343 VAL A O 1
ATOM 2640 N N . GLU A 1 344 ? 1.853 -2.879 -17.069 1.00 97.69 344 GLU A N 1
ATOM 2641 C CA . GLU A 1 344 ? 1.574 -3.426 -18.413 1.00 97.69 344 GLU A CA 1
ATOM 2642 C C . GLU A 1 344 ? 1.055 -4.877 -18.331 1.00 97.69 344 GLU A C 1
ATOM 2644 O O . GLU A 1 344 ? 0.109 -5.234 -19.035 1.00 97.69 344 GLU A O 1
ATOM 2649 N N . ILE A 1 345 ? 1.605 -5.701 -17.425 1.00 97.94 345 ILE A N 1
ATOM 2650 C CA . ILE A 1 345 ? 1.072 -7.044 -17.137 1.00 97.94 345 ILE A CA 1
ATOM 2651 C C . ILE A 1 345 ? -0.312 -6.945 -16.489 1.00 97.94 345 ILE A C 1
ATOM 2653 O O . ILE A 1 345 ? -1.215 -7.664 -16.904 1.00 97.94 345 ILE A O 1
ATOM 2657 N N . GLY A 1 346 ? -0.510 -6.055 -15.513 1.00 97.12 346 GLY A N 1
ATOM 2658 C CA . GLY A 1 346 ? -1.817 -5.808 -14.902 1.00 97.12 346 GLY A CA 1
ATOM 2659 C C . GLY A 1 346 ? -2.884 -5.478 -15.946 1.00 97.12 346 GLY A C 1
ATOM 2660 O O . GLY A 1 346 ? -3.887 -6.180 -16.034 1.00 97.12 346 GLY A O 1
ATOM 2661 N N . CYS A 1 347 ? -2.623 -4.493 -16.806 1.00 97.50 347 CYS A N 1
ATOM 2662 C CA . CYS A 1 347 ? -3.501 -4.120 -17.909 1.00 97.50 347 CYS A CA 1
ATOM 2663 C C . CYS A 1 347 ? -3.824 -5.316 -18.812 1.00 97.50 347 CYS A C 1
ATOM 2665 O O . CYS A 1 347 ? -4.992 -5.588 -19.078 1.00 97.50 347 CYS A O 1
ATOM 2667 N N . GLN A 1 348 ? -2.808 -6.083 -19.226 1.00 96.81 348 GLN A N 1
ATOM 2668 C CA . GLN A 1 348 ? -2.999 -7.268 -20.067 1.00 96.81 348 GLN A CA 1
ATOM 2669 C C . GLN A 1 348 ? -3.919 -8.310 -19.417 1.00 96.81 348 GLN A C 1
ATOM 2671 O O . GLN A 1 348 ? -4.773 -8.878 -20.094 1.00 96.81 348 GLN A O 1
ATOM 2676 N N . GLU A 1 349 ? -3.723 -8.601 -18.131 1.00 97.25 349 GLU A N 1
ATOM 2677 C CA . GLU A 1 349 ? -4.444 -9.679 -17.448 1.00 97.25 349 GLU A CA 1
ATOM 2678 C C . GLU A 1 349 ? -5.850 -9.265 -16.982 1.00 97.25 349 GLU A C 1
ATOM 2680 O O . GLU A 1 349 ? -6.722 -10.128 -16.877 1.00 97.25 349 GLU A O 1
ATOM 2685 N N . PHE A 1 350 ? -6.087 -7.968 -16.749 1.00 95.94 350 PHE A N 1
ATOM 2686 C CA . PHE A 1 350 ? -7.414 -7.401 -16.467 1.00 95.94 350 PHE A CA 1
ATOM 2687 C C . PHE A 1 350 ? -8.195 -7.002 -17.732 1.00 95.94 350 PHE A C 1
ATOM 2689 O O . PHE A 1 350 ? -9.395 -6.757 -17.644 1.00 95.94 350 PHE A O 1
ATOM 2696 N N . GLY A 1 351 ? -7.547 -6.945 -18.901 1.00 95.06 351 GLY A N 1
ATOM 2697 C CA . GLY A 1 351 ? -8.173 -6.488 -20.147 1.00 95.06 351 GLY A CA 1
ATOM 2698 C C . GLY A 1 351 ? -8.320 -4.965 -20.250 1.00 95.06 351 GLY A C 1
ATOM 2699 O O . GLY A 1 351 ? -9.205 -4.491 -20.954 1.00 95.06 351 GLY A O 1
ATOM 2700 N N . ILE A 1 352 ? -7.464 -4.211 -19.559 1.00 96.12 352 ILE A N 1
ATOM 2701 C CA . ILE A 1 352 ? -7.444 -2.742 -19.556 1.00 96.12 352 ILE A CA 1
ATOM 2702 C C . ILE A 1 352 ? -6.573 -2.254 -20.716 1.00 96.12 352 ILE A C 1
ATOM 2704 O O . ILE A 1 352 ? -5.481 -2.786 -20.952 1.00 96.12 352 ILE A O 1
ATOM 2708 N N . ALA A 1 353 ? -7.033 -1.232 -21.436 1.00 93.88 353 ALA A N 1
ATOM 2709 C CA . ALA A 1 353 ? -6.218 -0.580 -22.451 1.00 93.88 353 ALA A CA 1
ATOM 2710 C C . ALA A 1 353 ? -5.051 0.174 -21.788 1.00 93.88 353 ALA A C 1
ATOM 2712 O O . ALA A 1 353 ? -5.206 0.824 -20.762 1.00 93.88 353 ALA A O 1
ATOM 2713 N N . THR A 1 354 ? -3.847 0.093 -22.351 1.00 92.56 354 THR A N 1
ATOM 2714 C CA . THR A 1 354 ? -2.663 0.746 -21.752 1.00 92.56 354 THR A CA 1
ATOM 2715 C C . THR A 1 354 ? -2.673 2.274 -21.874 1.00 92.56 354 THR A C 1
ATOM 2717 O O . THR A 1 354 ? -1.800 2.934 -21.320 1.00 92.56 354 THR A O 1
ATOM 2720 N N . ASP A 1 355 ? -3.610 2.813 -22.645 1.00 89.19 355 ASP A N 1
ATOM 2721 C CA . ASP A 1 355 ? -3.877 4.230 -22.880 1.00 89.19 355 ASP A CA 1
ATOM 2722 C C . ASP A 1 355 ? -5.258 4.667 -22.351 1.00 89.19 355 ASP A C 1
ATOM 2724 O O . ASP A 1 355 ? -5.734 5.741 -22.720 1.00 89.19 355 ASP A O 1
ATOM 2728 N N . ASP A 1 356 ? -5.889 3.847 -21.500 1.00 79.62 356 ASP A N 1
ATOM 2729 C CA . ASP A 1 356 ? -7.100 4.218 -20.757 1.00 79.62 356 ASP A CA 1
ATOM 2730 C C . ASP A 1 356 ? -6.794 5.446 -19.863 1.00 79.62 356 ASP A C 1
ATOM 2732 O O . ASP A 1 356 ? -5.794 5.403 -19.131 1.00 79.62 356 ASP A O 1
ATOM 2736 N N . PRO A 1 357 ? -7.538 6.564 -20.011 1.00 60.22 357 PRO A N 1
ATOM 2737 C CA . PRO A 1 357 ? -7.169 7.888 -19.491 1.00 60.22 357 PRO A CA 1
ATOM 2738 C C . PRO A 1 357 ? -7.038 8.038 -17.970 1.00 60.22 357 PRO A C 1
ATOM 2740 O O . PRO A 1 357 ? -7.809 7.409 -17.213 1.00 60.22 357 PRO A O 1
#

Secondary structure (DSSP, 8-state):
-PPPTT-EEEEEEEEEE--GGGT-GGGPPPHHHHHHHHHHHHHHHT--SSHHHH--EEEEPPPGGG-SGGG-S-SS-SSS-HHHHHHHHHT---SEEEEE-S-TTHHHHHHHHHHHHHHHTS-SEEEEEEEEEHHHHHHHHHHT---SGGGSTTS--SSPPEEES----SS-HHHHHTTTTSHHHHHHHHHHHHHHHTT--HHHHHHHHHHHHHHHHHHHHH-TT-SS-----HHHHHS--SSS-EEETTEEGGGS-----EEEEEEEEEEHHHHHHTT--GGG-EE----------SSGGGSS-SS--HHHHHHHHHHHHHHT--GGG-S------SSHHHHHHHHHHHT--TT--

Foldseek 3Di:
DDDDLLFKWWQFKFKDFDPCLVPPLLPDDDFLRQFLVGLVRRQVSLVFAPLLAQAQEEEEEAEQCPADDPSHVDPDALAQASQVLNNVSSVYDHVAYEYEHDDPCVQVVVVVVVSVCSSVVVGFKYKYKYKYAQSSVVSCVVVVHDNCSSVDPRRPPPDHHHYDDDHDQLADPVCVVVVVNDPLAQVLQLLVLQCVVVVHDLVRSLLVLLVLCQVVLCVLLPDPNRPDNDGDHSCRQSPDDPVFHRSDPPGTPSQADDSNTTMMMMIMMGGSNVSVVRVRDPVSTDGQQFFDDDDFDSHSVPDPTSQEGPRLLVGLCRRCVSNVHAPVVDPDDDQDRRHPSSVNRNCVSNVHDSPPD

pLDDT: mean 95.62, std 4.88, range [60.22, 98.94]